Protein AF-0000000085179434 (afdb_homodimer)

Radius of gyration: 19.7 Å; Cα contacts (8 Å, |Δi|>4): 382; chains: 2; bounding box: 46×60×51 Å

Structure (mmCIF, N/CA/C/O backbone):
data_AF-0000000085179434-model_v1
#
loop_
_entity.id
_entity.type
_entity.pdbx_description
1 polymer 'Uncharacterized protein'
#
loop_
_atom_site.group_PDB
_atom_site.id
_atom_site.type_symbol
_atom_site.label_atom_id
_atom_site.label_alt_id
_atom_site.label_comp_id
_atom_site.label_asym_id
_atom_site.label_entity_id
_atom_site.label_seq_id
_atom_site.pdbx_PDB_ins_code
_atom_site.Cartn_x
_atom_site.Cartn_y
_atom_site.Cartn_z
_atom_site.occupancy
_atom_site.B_iso_or_equiv
_atom_site.auth_seq_id
_atom_site.auth_comp_id
_atom_site.auth_asym_id
_atom_site.auth_atom_id
_atom_site.pdbx_PDB_model_num
ATOM 1 N N . MET A 1 1 ? -10.672 17.234 -1.008 1 84.31 1 MET A N 1
ATOM 2 C CA . MET A 1 1 ? -9.281 17.391 -0.605 1 84.31 1 MET A CA 1
ATOM 3 C C . MET A 1 1 ? -8.547 18.328 -1.552 1 84.31 1 MET A C 1
ATOM 5 O O . MET A 1 1 ? -7.754 19.172 -1.111 1 84.31 1 MET A O 1
ATOM 9 N N . ILE A 1 2 ? -8.898 18.328 -2.828 1 87 2 ILE A N 1
ATOM 10 C CA . ILE A 1 2 ? -8.219 19.188 -3.791 1 87 2 ILE A CA 1
ATOM 11 C C . ILE A 1 2 ? -8.547 20.641 -3.5 1 87 2 ILE A C 1
ATOM 13 O O . ILE A 1 2 ? -7.648 21.484 -3.383 1 87 2 ILE A O 1
ATOM 17 N N . PRO A 1 3 ? -9.781 20.984 -3.186 1 87.88 3 PRO A N 1
ATOM 18 C CA . PRO A 1 3 ? -10.062 22.375 -2.791 1 87.88 3 PRO A CA 1
ATOM 19 C C . PRO A 1 3 ? -9.375 22.766 -1.487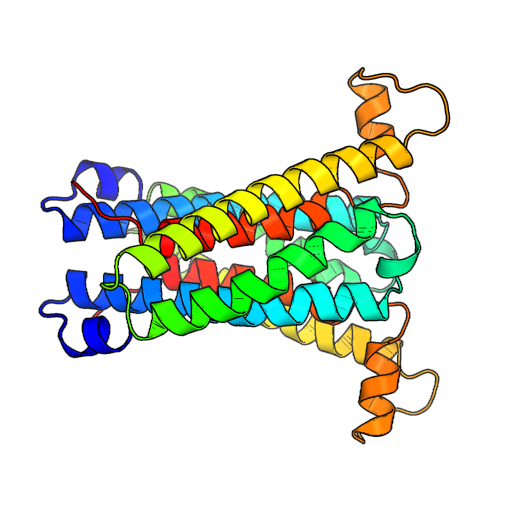 1 87.88 3 PRO A C 1
ATOM 21 O O . PRO A 1 3 ? -8.906 23.891 -1.352 1 87.88 3 PRO A O 1
ATOM 24 N N . ALA A 1 4 ? -9.289 21.812 -0.605 1 88.94 4 ALA A N 1
ATOM 25 C CA . ALA A 1 4 ? -8.641 22.078 0.675 1 88.94 4 ALA A CA 1
ATOM 26 C C . ALA A 1 4 ? -7.152 22.375 0.487 1 88.94 4 ALA A C 1
ATOM 28 O O . ALA A 1 4 ? -6.586 23.219 1.189 1 88.94 4 ALA A O 1
ATOM 29 N N . LEU A 1 5 ? -6.574 21.656 -0.414 1 89.75 5 LEU A N 1
ATOM 30 C CA . LEU A 1 5 ? -5.172 21.891 -0.747 1 89.75 5 LEU A CA 1
ATOM 31 C C . LEU A 1 5 ? -4.969 23.281 -1.324 1 89.75 5 LEU A C 1
ATOM 33 O O . LEU A 1 5 ? -4.012 23.969 -0.973 1 89.75 5 LEU A O 1
ATOM 37 N N . ARG A 1 6 ? -5.891 23.812 -2.064 1 91.38 6 ARG A N 1
ATOM 38 C CA . ARG A 1 6 ? -5.824 25.125 -2.691 1 91.38 6 ARG A CA 1
ATOM 39 C C . ARG A 1 6 ? -6.047 26.234 -1.668 1 91.38 6 ARG A C 1
ATOM 41 O O . ARG A 1 6 ? -5.461 27.312 -1.778 1 91.38 6 ARG A O 1
ATOM 48 N N . GLU A 1 7 ? -6.73 25.859 -0.656 1 91.25 7 GLU A N 1
ATOM 49 C CA . GLU A 1 7 ? -7.121 26.875 0.327 1 91.25 7 GLU A CA 1
ATOM 50 C C . GLU A 1 7 ? -6.203 26.844 1.545 1 91.25 7 GLU A C 1
ATOM 52 O O .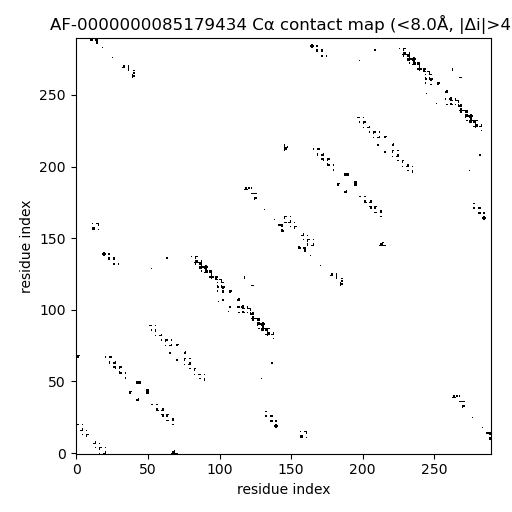 GLU A 1 7 ? -6.277 27.719 2.406 1 91.25 7 GLU A O 1
ATOM 57 N N . ALA A 1 8 ? -5.367 25.875 1.649 1 88.75 8 ALA A N 1
ATOM 58 C CA . ALA A 1 8 ? -4.555 25.672 2.848 1 88.75 8 ALA A CA 1
ATOM 59 C C . ALA A 1 8 ? -3.617 26.844 3.08 1 88.75 8 ALA A C 1
ATOM 61 O O . ALA A 1 8 ? -2.918 27.281 2.162 1 88.75 8 ALA A O 1
ATOM 62 N N . LYS A 1 9 ? -3.611 27.312 4.234 1 88.94 9 LYS A N 1
ATOM 63 C CA . LYS A 1 9 ? -2.727 28.406 4.648 1 88.94 9 LYS A CA 1
ATOM 64 C C . LYS A 1 9 ? -1.668 27.906 5.629 1 88.94 9 LYS A C 1
ATOM 66 O O . LYS A 1 9 ? -1.989 27.219 6.605 1 88.94 9 LYS A O 1
ATOM 71 N N . GLY A 1 10 ? -0.465 28.156 5.344 1 88.31 10 GLY A N 1
ATOM 72 C CA . GLY A 1 10 ? 0.626 27.719 6.199 1 88.31 10 GLY A CA 1
ATOM 73 C C . GLY A 1 10 ? 1.271 26.438 5.734 1 88.31 10 GLY A C 1
ATOM 74 O O . GLY A 1 10 ? 0.624 25.609 5.09 1 88.31 10 GLY A O 1
ATOM 75 N N . GLN A 1 11 ? 2.424 26.359 6.09 1 88.06 11 GLN A N 1
ATOM 76 C CA . GLN A 1 11 ? 3.238 25.25 5.59 1 88.06 11 GLN A CA 1
ATOM 77 C C . GLN A 1 11 ? 2.727 23.906 6.105 1 88.06 11 GLN A C 1
ATOM 79 O O . GLN A 1 11 ? 2.619 22.938 5.344 1 88.06 11 GLN A O 1
ATOM 84 N N . ALA A 1 12 ? 2.383 23.797 7.34 1 87.75 12 ALA A N 1
ATOM 85 C CA . ALA A 1 12 ? 1.942 22.547 7.941 1 87.75 12 ALA A CA 1
ATOM 86 C C . ALA A 1 12 ? 0.602 22.094 7.363 1 87.75 12 ALA A C 1
ATOM 88 O O . ALA A 1 12 ? 0.408 20.922 7.062 1 87.75 12 ALA A O 1
ATOM 89 N N . ARG A 1 13 ? -0.278 23.031 7.164 1 90.56 13 ARG A N 1
ATOM 90 C CA . ARG A 1 13 ? -1.59 22.703 6.613 1 90.56 13 ARG A CA 1
ATOM 91 C C . ARG A 1 13 ? -1.485 22.297 5.148 1 90.56 13 ARG A C 1
ATOM 93 O O . ARG A 1 13 ? -2.16 21.375 4.707 1 90.56 13 ARG A O 1
ATOM 100 N N . TRP A 1 14 ? -0.712 23.016 4.461 1 92.12 14 TRP A N 1
ATOM 101 C CA . TRP A 1 14 ? -0.515 22.641 3.064 1 92.12 14 TRP A CA 1
ATOM 102 C C . TRP A 1 14 ? 0.081 21.25 2.951 1 92.12 14 TRP A C 1
ATOM 104 O O . TRP A 1 14 ? -0.375 20.438 2.145 1 92.12 14 TRP A O 1
ATOM 114 N N . ALA A 1 15 ? 1.119 20.891 3.752 1 92.69 15 ALA A N 1
ATOM 115 C CA . ALA A 1 15 ? 1.737 19.562 3.742 1 92.69 15 ALA A CA 1
ATOM 116 C C . ALA A 1 15 ? 0.72 18.484 4.09 1 92.69 15 ALA A C 1
ATOM 118 O O . ALA A 1 15 ? 0.696 17.422 3.463 1 92.69 15 ALA A O 1
ATOM 119 N N . LEU A 1 16 ? -0.051 18.797 5 1 93.44 16 LEU A N 1
ATOM 120 C CA . LEU A 1 16 ? -1.073 17.844 5.43 1 93.44 16 LEU A CA 1
ATOM 121 C C . LEU A 1 16 ? -2.041 17.547 4.293 1 93.44 16 LEU A C 1
ATOM 123 O O . LEU A 1 16 ? -2.273 16.375 3.971 1 93.44 16 LEU A O 1
ATOM 127 N N . GLU A 1 17 ? -2.512 18.594 3.703 1 94.19 17 GLU A N 1
ATOM 128 C CA . GLU A 1 17 ? -3.49 18.391 2.641 1 94.19 17 GLU A CA 1
ATOM 129 C C . GLU A 1 17 ? -2.848 17.766 1.409 1 94.19 17 GLU A C 1
ATOM 131 O O . GLU A 1 17 ? -3.488 16.984 0.698 1 94.19 17 GLU A O 1
ATOM 136 N N . PHE A 1 18 ? -1.686 18.094 1.188 1 95.44 18 PHE A N 1
ATOM 137 C CA . PHE A 1 18 ? -0.956 17.469 0.086 1 95.44 18 PHE A CA 1
ATOM 138 C C . PHE A 1 18 ? -0.793 15.977 0.318 1 95.44 18 PHE A C 1
ATOM 140 O O . PHE A 1 18 ? -1.089 15.172 -0.566 1 95.44 18 PHE A O 1
ATOM 147 N N . ILE A 1 19 ? -0.356 15.57 1.481 1 95.44 19 ILE A N 1
ATOM 148 C CA . ILE A 1 19 ? -0.15 14.164 1.827 1 95.44 19 ILE A CA 1
ATOM 149 C C . ILE A 1 19 ? -1.478 13.414 1.753 1 95.44 19 ILE A C 1
ATOM 151 O O . ILE A 1 19 ? -1.555 12.336 1.166 1 95.44 19 ILE A O 1
ATOM 155 N N . ARG A 1 20 ? -2.502 14.031 2.248 1 95.94 20 ARG A N 1
ATOM 156 C CA . ARG A 1 20 ? -3.822 13.414 2.188 1 95.94 20 ARG A CA 1
ATOM 157 C C . ARG A 1 20 ? -4.266 13.211 0.743 1 95.94 20 ARG A C 1
ATOM 159 O O . ARG A 1 20 ? -4.836 12.172 0.404 1 95.94 20 ARG A O 1
ATOM 166 N N . THR A 1 21 ? -4.004 14.172 -0.097 1 96.69 21 THR A N 1
ATOM 167 C CA . THR A 1 21 ? -4.387 14.094 -1.502 1 96.69 21 THR A CA 1
ATOM 168 C C . THR A 1 21 ? -3.633 12.969 -2.205 1 96.69 21 THR A C 1
ATOM 170 O O . THR A 1 21 ? -4.234 12.164 -2.928 1 96.69 21 THR A O 1
ATOM 173 N N . VAL A 1 22 ? -2.363 12.859 -1.928 1 96.31 22 VAL A N 1
ATOM 174 C CA . VAL A 1 22 ? -1.566 11.82 -2.566 1 96.31 22 VAL A CA 1
ATOM 175 C C . VAL A 1 22 ? -1.989 10.445 -2.043 1 96.31 22 VAL A C 1
ATOM 177 O O . VAL A 1 22 ? -2.051 9.477 -2.803 1 96.31 22 VAL A O 1
ATOM 180 N N . MET A 1 23 ? -2.291 10.367 -0.801 1 96.44 23 MET A N 1
ATOM 181 C CA . MET A 1 23 ? -2.777 9.117 -0.234 1 96.44 23 MET A CA 1
ATOM 182 C C . MET A 1 23 ? -4.066 8.672 -0.917 1 96.44 23 MET A C 1
ATOM 184 O O . MET A 1 23 ? -4.23 7.496 -1.245 1 96.44 23 MET A O 1
ATOM 188 N N . LEU A 1 24 ? -4.938 9.617 -1.169 1 97.81 24 LEU A N 1
ATOM 189 C CA . LEU A 1 24 ? -6.191 9.289 -1.835 1 97.81 24 LEU A CA 1
ATOM 190 C C . LEU A 1 24 ? -5.945 8.883 -3.285 1 97.81 24 LEU A C 1
ATOM 192 O O . LEU A 1 24 ? -6.605 7.973 -3.799 1 97.81 24 LEU A O 1
ATOM 196 N N . LEU A 1 25 ? -5.066 9.508 -3.904 1 97.5 25 LEU A N 1
ATOM 197 C C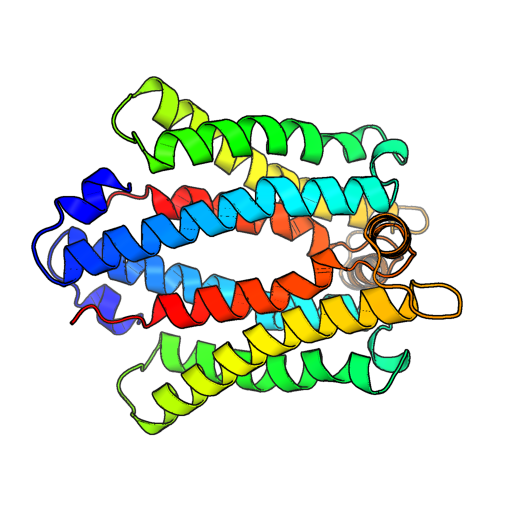A . LEU A 1 25 ? -4.719 9.125 -5.27 1 97.5 25 LEU A CA 1
ATOM 198 C C . LEU A 1 25 ? -4.137 7.723 -5.316 1 97.5 25 LEU A C 1
ATOM 200 O O . LEU A 1 25 ? -4.453 6.941 -6.215 1 97.5 25 LEU A O 1
ATOM 204 N N . LEU A 1 26 ? -3.297 7.426 -4.352 1 95.56 26 LEU A N 1
ATOM 205 C CA . LEU A 1 26 ? -2.744 6.078 -4.262 1 95.56 26 LEU A CA 1
ATOM 206 C C . LEU A 1 26 ? -3.85 5.051 -4.031 1 95.56 26 LEU A C 1
ATOM 208 O O . LEU A 1 26 ? -3.822 3.963 -4.609 1 95.56 26 LEU A O 1
ATOM 212 N N . CYS A 1 27 ? -4.781 5.438 -3.211 1 97.19 27 CYS A N 1
ATOM 213 C CA . CYS A 1 27 ? -5.926 4.555 -3.012 1 97.19 27 CYS A CA 1
ATOM 214 C C . CYS A 1 27 ? -6.684 4.34 -4.316 1 97.19 27 CYS A C 1
ATOM 216 O O . CYS A 1 27 ? -7.07 3.213 -4.637 1 97.19 27 CYS A O 1
ATOM 218 N N . LEU A 1 28 ? -6.918 5.355 -5.066 1 97.88 28 LEU A N 1
ATOM 219 C CA . LEU A 1 28 ? -7.625 5.25 -6.336 1 97.88 28 LEU A CA 1
ATOM 220 C C . LEU A 1 28 ? -6.914 4.285 -7.277 1 97.88 28 LEU A C 1
ATOM 222 O O . LEU A 1 28 ? -7.551 3.43 -7.895 1 97.88 28 LEU A O 1
ATOM 226 N N . VAL A 1 29 ? -5.66 4.438 -7.336 1 96.12 29 VAL A N 1
ATOM 227 C CA . VAL A 1 29 ? -4.871 3.527 -8.164 1 96.12 29 VAL A CA 1
ATOM 228 C C . VAL A 1 29 ? -5.039 2.096 -7.656 1 96.12 29 VAL A C 1
ATOM 230 O O . VAL A 1 29 ? -5.258 1.175 -8.445 1 96.12 29 VAL A O 1
ATOM 233 N N . GLY A 1 30 ? -4.98 1.915 -6.355 1 96.44 30 GLY A N 1
ATOM 234 C CA . GLY A 1 30 ? -5.137 0.594 -5.77 1 96.44 30 GLY A CA 1
ATOM 235 C C . GLY A 1 30 ? -6.492 -0.027 -6.047 1 96.44 30 GLY A C 1
ATOM 236 O O . GLY A 1 30 ? -6.59 -1.228 -6.309 1 96.44 30 GLY A O 1
ATOM 237 N N . TRP A 1 31 ? -7.547 0.792 -6.023 1 98 31 TRP A N 1
ATOM 238 C CA . TRP A 1 31 ? -8.906 0.311 -6.258 1 98 31 TRP A CA 1
ATOM 239 C C . TRP A 1 31 ? -9.062 -0.204 -7.684 1 98 31 TRP A C 1
ATOM 241 O O . TRP A 1 31 ? -10 -0.944 -7.984 1 98 31 TRP A O 1
ATOM 251 N N . VAL A 1 32 ? -8.195 0.146 -8.539 1 96.44 32 VAL A N 1
ATOM 252 C CA . VAL A 1 32 ? -8.25 -0.313 -9.922 1 96.44 32 VAL A CA 1
ATOM 253 C C . VAL A 1 32 ? -7.242 -1.441 -10.133 1 96.44 32 VAL A C 1
ATOM 255 O O . VAL A 1 32 ? -7.586 -2.5 -10.664 1 96.44 32 VAL A O 1
ATOM 258 N N . MET A 1 33 ? -6.031 -1.304 -9.641 1 93.44 33 MET A N 1
ATOM 259 C CA . MET A 1 33 ? -4.93 -2.215 -9.945 1 93.44 33 MET A CA 1
ATOM 260 C C . MET A 1 33 ? -5.125 -3.557 -9.25 1 93.44 33 MET A C 1
ATOM 262 O O . MET A 1 33 ? -4.828 -4.605 -9.82 1 93.44 33 MET A O 1
ATOM 266 N N . TYR A 1 34 ? -5.629 -3.541 -8.016 1 94.44 34 TYR A N 1
ATOM 267 C CA . TYR A 1 34 ? -5.75 -4.789 -7.273 1 94.44 34 TYR A CA 1
ATOM 268 C C . TYR A 1 34 ? -6.805 -5.695 -7.898 1 94.44 34 TYR A C 1
ATOM 270 O O . TYR A 1 34 ? -6.516 -6.84 -8.258 1 94.44 34 TYR A O 1
ATOM 278 N N . PRO A 1 35 ? -8.016 -5.184 -8.109 1 95.44 35 PRO A N 1
ATOM 279 C CA . PRO A 1 35 ? -8.992 -6.074 -8.742 1 95.44 35 PRO A CA 1
ATOM 280 C C . PRO A 1 35 ? -8.594 -6.469 -10.164 1 95.44 35 PRO A C 1
ATOM 282 O O . PRO A 1 35 ? -8.906 -7.574 -10.609 1 95.44 35 PRO A O 1
ATOM 285 N N . LEU A 1 36 ? -7.969 -5.602 -10.867 1 93.06 36 LEU A N 1
ATOM 286 C CA . LEU A 1 36 ? -7.512 -5.938 -12.211 1 93.06 36 LEU A CA 1
ATOM 287 C C . LEU A 1 36 ? -6.527 -7.102 -12.18 1 93.06 36 LEU A C 1
ATOM 289 O O . LEU A 1 36 ? -6.645 -8.047 -12.961 1 93.06 36 LEU A O 1
ATOM 293 N N . GLU A 1 37 ? -5.562 -7.07 -11.312 1 91 37 GLU A N 1
ATOM 294 C CA . GLU A 1 37 ? -4.605 -8.164 -11.164 1 91 37 GLU A CA 1
ATOM 295 C C . GLU A 1 37 ? -5.309 -9.461 -10.781 1 91 37 GLU A C 1
ATOM 297 O O . GLU A 1 37 ? -5 -10.523 -11.32 1 91 37 GLU A O 1
ATOM 302 N N . LEU A 1 38 ? -6.219 -9.336 -9.914 1 93.56 38 LEU A N 1
ATOM 303 C CA . LEU A 1 38 ? -6.949 -10.516 -9.461 1 93.56 38 LEU A CA 1
ATOM 304 C C . LEU A 1 38 ? -7.762 -11.117 -10.602 1 93.56 38 LEU A C 1
ATOM 306 O O . LEU A 1 38 ? -7.867 -12.344 -10.711 1 93.56 38 LEU A O 1
ATOM 310 N N . LEU A 1 39 ? -8.305 -10.297 -11.43 1 92.19 39 LEU A N 1
ATOM 311 C CA . LEU A 1 39 ? -9.047 -10.781 -12.586 1 92.19 39 LEU A CA 1
ATOM 312 C C . LEU A 1 39 ? -8.117 -11.492 -13.562 1 92.19 39 LEU A C 1
ATOM 314 O O . LEU A 1 39 ? -8.438 -12.578 -14.047 1 92.19 39 LEU A O 1
ATOM 318 N N . LEU A 1 40 ? -7.035 -10.93 -13.758 1 86.81 40 LEU A N 1
ATOM 319 C CA . LEU A 1 40 ? -6.07 -11.492 -14.695 1 86.81 40 LEU A CA 1
ATOM 320 C C . LEU A 1 40 ? -5.539 -12.828 -14.195 1 86.81 40 LEU A C 1
ATOM 322 O O . LEU A 1 40 ? -5.227 -13.719 -14.992 1 86.81 40 LEU A O 1
ATOM 326 N N . LEU A 1 41 ? -5.516 -13.008 -12.898 1 85.88 41 LEU A N 1
ATOM 327 C CA . LEU A 1 41 ? -5.035 -14.242 -12.297 1 85.88 41 LEU A CA 1
ATOM 328 C C . LEU A 1 41 ? -6.18 -15.227 -12.102 1 85.88 41 LEU A C 1
ATOM 330 O O . LEU A 1 41 ? -6 -16.281 -11.484 1 85.88 41 LEU A O 1
ATOM 334 N N . GLU A 1 42 ? -7.43 -14.836 -12.523 1 90.69 42 GLU A N 1
ATOM 335 C CA . GLU A 1 42 ? -8.633 -15.672 -12.477 1 90.69 42 GLU A CA 1
ATOM 336 C C . GLU A 1 42 ? -9.023 -15.984 -11.031 1 90.69 42 GLU A C 1
ATOM 338 O O . GLU A 1 42 ? -9.586 -17.047 -10.758 1 90.69 42 GLU A O 1
ATOM 343 N N . HIS A 1 43 ? -8.695 -15.148 -10.141 1 90.31 43 HIS A N 1
ATOM 344 C CA . HIS A 1 43 ? -9 -15.297 -8.719 1 90.31 43 HIS A CA 1
ATOM 345 C C . HIS A 1 43 ? -10.5 -15.234 -8.469 1 90.31 43 HIS A C 1
ATOM 347 O O . HIS A 1 43 ? -11 -15.852 -7.523 1 90.31 43 HIS A O 1
ATOM 353 N N . TRP A 1 44 ? -11.18 -14.711 -9.312 1 92.56 44 TRP A N 1
ATOM 354 C CA . TRP A 1 44 ? -12.625 -14.508 -9.219 1 92.56 44 TRP A CA 1
ATOM 355 C C . TRP A 1 44 ? -13.359 -15.844 -9.188 1 92.56 44 TRP A C 1
ATOM 357 O O . TRP A 1 44 ? -14.406 -15.969 -8.555 1 92.56 44 TRP A O 1
ATOM 367 N N . THR A 1 45 ? -12.773 -16.859 -9.75 1 94 45 THR A N 1
ATOM 368 C CA . THR A 1 45 ? -13.5 -18.109 -9.992 1 94 45 THR A CA 1
ATOM 369 C C . THR A 1 45 ? -13.102 -19.172 -8.969 1 94 45 THR A C 1
ATOM 371 O O . THR A 1 45 ? -13.648 -20.266 -8.969 1 94 45 THR A O 1
ATOM 374 N N . GLU A 1 46 ? -12.266 -18.906 -8.109 1 93 46 GLU A N 1
ATOM 375 C CA . GLU A 1 46 ? -11.727 -19.922 -7.203 1 93 46 GLU A CA 1
ATOM 376 C C . GLU A 1 46 ? -12.773 -20.359 -6.18 1 93 46 GLU A C 1
ATOM 378 O O . GLU A 1 46 ? -12.969 -21.547 -5.953 1 93 46 GLU A O 1
ATOM 383 N N . ALA A 1 47 ? -13.328 -19.406 -5.508 1 94.75 47 ALA A N 1
ATOM 384 C CA . ALA A 1 47 ? -14.367 -19.609 -4.5 1 94.75 47 ALA A CA 1
ATOM 385 C C . ALA A 1 47 ? -15.266 -18.391 -4.387 1 94.75 47 ALA A C 1
ATOM 387 O O . ALA A 1 47 ? -14.953 -17.328 -4.934 1 94.75 47 ALA A O 1
ATOM 388 N N . TRP A 1 48 ? -16.359 -18.594 -3.723 1 96.06 48 TRP A N 1
ATOM 389 C CA . TRP A 1 48 ? -17.25 -17.453 -3.592 1 96.06 48 TRP A CA 1
ATOM 390 C C . TRP A 1 48 ? -16.594 -16.328 -2.783 1 96.06 48 TRP A C 1
ATOM 392 O O . TRP A 1 48 ? -16.797 -15.148 -3.066 1 96.06 48 TRP A O 1
ATOM 402 N N . GLN A 1 49 ? -15.75 -16.672 -1.833 1 96.81 49 GLN A N 1
ATOM 403 C CA . GLN A 1 49 ? -15.047 -15.695 -1.007 1 96.81 49 GLN A CA 1
ATOM 404 C C . GLN A 1 49 ? -14.086 -14.852 -1.845 1 96.81 49 GLN A C 1
ATOM 406 O O . GLN A 1 49 ? -13.812 -13.703 -1.509 1 96.81 49 GLN A O 1
ATOM 411 N N . SER A 1 50 ? -13.625 -15.438 -2.936 1 96.69 50 SER A N 1
ATOM 412 C CA . SER A 1 50 ? -12.656 -14.75 -3.785 1 96.69 50 SER A CA 1
ATOM 413 C C . SER A 1 50 ? -13.289 -13.562 -4.5 1 96.69 50 SER A C 1
ATOM 415 O O . SER A 1 50 ? -12.578 -12.727 -5.074 1 96.69 50 SER A O 1
ATOM 417 N N . ARG A 1 51 ? -14.57 -13.398 -4.387 1 97.62 51 ARG A N 1
ATOM 418 C CA . ARG A 1 51 ? -15.281 -12.32 -5.066 1 97.62 51 ARG A CA 1
ATOM 419 C C . ARG A 1 51 ? -15.398 -11.094 -4.168 1 97.62 51 ARG A C 1
ATOM 421 O O . ARG A 1 51 ? -15.672 -9.992 -4.645 1 97.62 51 ARG A O 1
ATOM 428 N N . ILE A 1 52 ? -15.164 -11.172 -2.936 1 97.88 52 ILE A N 1
ATOM 429 C CA . ILE A 1 52 ? -15.359 -10.125 -1.94 1 97.88 52 ILE A CA 1
ATOM 430 C C . ILE A 1 52 ? -14.516 -8.898 -2.311 1 97.88 52 ILE A C 1
ATOM 432 O O . ILE A 1 52 ? -15.016 -7.773 -2.314 1 97.88 52 ILE A O 1
ATOM 436 N N . PRO A 1 53 ? -13.25 -9.047 -2.674 1 97.94 53 PRO A N 1
ATOM 437 C CA . PRO A 1 53 ? -12.438 -7.871 -2.986 1 97.94 53 PRO A CA 1
ATOM 438 C C . PRO A 1 53 ? -13.031 -7.023 -4.105 1 97.94 53 PRO A C 1
ATOM 440 O O . PRO A 1 53 ? -12.922 -5.793 -4.078 1 97.94 53 PRO A O 1
ATOM 443 N N . PHE A 1 54 ? -13.68 -7.609 -4.984 1 98 54 PHE A N 1
ATOM 444 C CA . PHE A 1 54 ? -14.25 -6.891 -6.121 1 98 54 PHE A CA 1
ATOM 445 C C . PHE A 1 54 ? -15.43 -6.035 -5.684 1 98 54 PHE A C 1
ATOM 447 O O . PHE A 1 54 ? -15.578 -4.898 -6.141 1 98 54 PHE A O 1
ATOM 454 N N . PHE A 1 55 ? -16.188 -6.539 -4.801 1 98.19 55 PHE A N 1
ATOM 455 C CA . PHE A 1 55 ? -17.359 -5.82 -4.332 1 98.19 55 PHE A CA 1
ATOM 456 C C . PHE A 1 55 ? -16.969 -4.676 -3.406 1 98.19 55 PHE A C 1
ATOM 458 O O . PHE A 1 55 ? -17.719 -3.711 -3.25 1 98.19 55 PHE A O 1
ATOM 465 N N . VAL A 1 56 ? -15.836 -4.738 -2.854 1 98.56 56 VAL A N 1
ATOM 466 C CA . VAL A 1 56 ? -15.344 -3.666 -1.997 1 98.56 56 VAL A CA 1
ATOM 467 C C . VAL A 1 56 ? -14.648 -2.605 -2.848 1 98.56 56 VAL A C 1
ATOM 469 O O . VAL A 1 56 ? -14.766 -1.408 -2.572 1 98.56 56 VAL A O 1
ATOM 472 N N . ALA A 1 57 ? -14.031 -3.027 -3.898 1 98.5 57 ALA A N 1
ATOM 473 C CA . ALA A 1 57 ? -13.227 -2.121 -4.715 1 98.5 57 ALA A CA 1
ATOM 474 C C . ALA A 1 57 ? -14.109 -1.117 -5.453 1 98.5 57 ALA A C 1
ATOM 476 O O . ALA A 1 57 ? -13.719 0.04 -5.637 1 98.5 57 ALA A O 1
ATOM 477 N N . VAL A 1 58 ? -15.273 -1.503 -5.844 1 98.12 58 VAL A N 1
ATOM 478 C CA . VAL A 1 58 ? -16.141 -0.636 -6.637 1 98.12 58 VAL A CA 1
ATOM 479 C C . VAL A 1 58 ? -16.594 0.553 -5.793 1 98.12 58 VAL A C 1
ATOM 481 O O . VAL A 1 58 ? -16.312 1.705 -6.133 1 98.12 58 VAL A O 1
ATOM 484 N N . PRO A 1 59 ? -17.203 0.324 -4.703 1 98.56 59 PRO A N 1
ATOM 485 C CA . PRO A 1 59 ? -17.547 1.496 -3.889 1 98.56 59 PRO A CA 1
ATOM 486 C C . PRO A 1 59 ? -16.297 2.227 -3.379 1 98.56 59 PRO A C 1
ATOM 488 O O . PRO A 1 59 ? -16.328 3.449 -3.205 1 98.56 59 PRO A O 1
ATOM 491 N N . GLY A 1 60 ? -15.219 1.487 -3.117 1 98.62 60 GLY A N 1
ATOM 492 C CA . GLY A 1 60 ? -13.969 2.135 -2.744 1 98.62 60 GLY A CA 1
ATOM 493 C C . GLY A 1 60 ? -13.508 3.176 -3.748 1 98.62 60 GLY A C 1
ATOM 494 O O . GLY A 1 60 ? -13.156 4.293 -3.373 1 98.62 60 GLY A O 1
ATOM 495 N N . PHE A 1 61 ? -13.586 2.812 -4.98 1 98.75 61 PHE A N 1
ATOM 496 C CA . PHE A 1 61 ? -13.188 3.738 -6.031 1 98.75 61 PHE A CA 1
ATOM 497 C C . PHE A 1 61 ? -14.109 4.949 -6.066 1 98.75 61 PHE A C 1
ATOM 499 O O . PHE A 1 61 ? -13.641 6.09 -6.062 1 98.75 61 PHE A O 1
ATOM 506 N N . ILE A 1 62 ? -15.344 4.754 -6.039 1 98.62 62 ILE A N 1
ATOM 507 C CA . ILE A 1 62 ? -16.344 5.805 -6.18 1 98.62 62 ILE A CA 1
ATOM 508 C C . ILE A 1 62 ? -16.219 6.793 -5.023 1 98.62 62 ILE A C 1
ATOM 510 O O . ILE A 1 62 ? -16.125 8 -5.238 1 98.62 62 ILE A O 1
ATOM 514 N N . PHE A 1 63 ? -16.156 6.305 -3.854 1 98.69 63 PHE A N 1
ATOM 515 C CA . PHE A 1 63 ? -16.188 7.195 -2.699 1 98.69 63 PHE A CA 1
ATOM 516 C C . PHE A 1 63 ? -14.828 7.852 -2.479 1 98.69 63 PHE A C 1
ATOM 518 O O . PHE A 1 63 ? -14.742 8.984 -1.999 1 98.69 63 PHE A O 1
ATOM 525 N N . THR 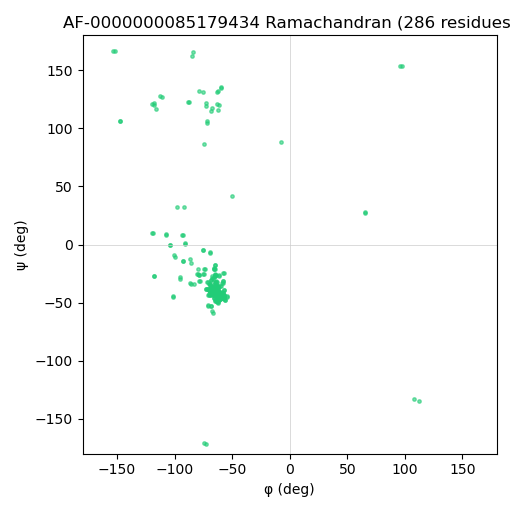A 1 64 ? -13.727 7.145 -2.822 1 98.5 64 THR A N 1
ATOM 526 C CA . THR A 1 64 ? -12.422 7.797 -2.773 1 98.5 64 THR A CA 1
ATOM 527 C C . THR A 1 64 ? -12.359 8.953 -3.766 1 98.5 64 THR A C 1
ATOM 529 O O . THR A 1 64 ? -11.891 10.039 -3.43 1 98.5 64 THR A O 1
ATOM 532 N N . LEU A 1 65 ? -12.891 8.703 -4.918 1 98.38 65 LEU A N 1
ATOM 533 C CA . LEU A 1 65 ? -12.922 9.75 -5.934 1 98.38 65 LEU A CA 1
ATOM 534 C C . LEU A 1 65 ? -13.773 10.93 -5.465 1 98.38 65 LEU A C 1
ATOM 536 O O . LEU A 1 65 ? -13.375 12.086 -5.625 1 98.38 65 LEU A O 1
ATOM 540 N N . TRP A 1 66 ? -14.867 10.695 -4.902 1 98.31 66 TRP A N 1
ATOM 541 C CA . TRP A 1 66 ? -15.75 11.75 -4.406 1 98.31 66 TRP A CA 1
ATOM 542 C C . TRP A 1 66 ? -15.07 12.555 -3.311 1 98.31 66 TRP A C 1
ATOM 544 O O . TRP A 1 66 ? -15.07 13.789 -3.35 1 98.31 66 TRP A O 1
ATOM 554 N N . VAL A 1 67 ? -14.438 11.891 -2.408 1 97.69 67 VAL A N 1
ATOM 555 C CA . VAL A 1 67 ? -13.797 12.531 -1.266 1 97.69 67 VAL A CA 1
ATOM 556 C C . VAL A 1 67 ? -12.617 13.383 -1.741 1 97.69 67 VAL A C 1
ATOM 558 O O . VAL A 1 67 ? -12.32 14.422 -1.154 1 97.69 67 VAL A O 1
ATOM 561 N N . LEU A 1 68 ? -12.016 12.969 -2.816 1 97 68 LEU A N 1
ATOM 562 C CA . LEU A 1 68 ? -10.93 13.742 -3.4 1 97 68 LEU A CA 1
ATOM 563 C C . LEU A 1 68 ? -11.383 15.164 -3.727 1 97 68 LEU A C 1
ATOM 565 O O . LEU A 1 68 ? -10.602 16.109 -3.629 1 97 68 LEU A O 1
ATOM 569 N N . PHE A 1 69 ? -12.68 15.336 -3.922 1 95.94 69 PHE A N 1
ATOM 570 C CA . PHE A 1 69 ? -13.164 16.641 -4.352 1 95.94 69 PHE A CA 1
ATOM 571 C C . PHE A 1 69 ? -14.102 17.25 -3.311 1 95.94 69 PHE A C 1
ATOM 573 O O . PHE A 1 69 ? -14.273 18.469 -3.254 1 95.94 69 PHE A O 1
ATOM 580 N N . ASP A 1 70 ? -14.781 16.406 -2.512 1 93.56 70 ASP A N 1
ATOM 581 C CA . ASP A 1 70 ? -15.734 16.859 -1.507 1 93.56 70 ASP A CA 1
ATOM 582 C C . ASP A 1 70 ? -15.742 15.938 -0.292 1 93.56 70 ASP A C 1
ATOM 584 O O . ASP A 1 70 ? -16.391 14.891 -0.306 1 93.56 70 ASP A O 1
ATOM 588 N N . ARG A 1 71 ? -15.203 16.391 0.734 1 89.25 71 ARG A N 1
ATOM 589 C CA . ARG A 1 71 ? -15.164 15.594 1.95 1 89.25 71 ARG A CA 1
ATOM 590 C C . ARG A 1 71 ? -16.125 16.141 2.998 1 89.25 71 ARG A C 1
ATOM 592 O O . ARG A 1 71 ? -16.109 15.711 4.152 1 89.25 71 ARG A O 1
ATOM 599 N N . LYS A 1 72 ? -16.938 17.094 2.625 1 91.06 72 LYS A N 1
ATOM 600 C CA . LYS A 1 72 ? -17.797 17.781 3.588 1 91.06 72 LYS A CA 1
ATOM 601 C C . LYS A 1 72 ? -19.188 17.141 3.621 1 91.06 72 LYS A C 1
ATOM 603 O O . LYS A 1 72 ? -19.906 17.266 4.613 1 91.06 72 LYS A O 1
ATOM 608 N N . THR A 1 73 ? -19.594 16.594 2.539 1 94.75 73 THR A N 1
ATOM 609 C CA . THR A 1 73 ? -20.906 15.945 2.494 1 94.75 73 THR A CA 1
ATOM 610 C C . THR A 1 73 ? -20.969 14.781 3.477 1 94.75 73 THR A C 1
ATOM 612 O O . THR A 1 73 ? -20.234 13.797 3.334 1 94.75 73 THR A O 1
ATOM 615 N N . SER A 1 74 ? -21.844 14.797 4.41 1 95.62 74 SER A N 1
ATOM 616 C CA . SER A 1 74 ? -21.859 13.906 5.57 1 95.62 74 SER A CA 1
ATOM 617 C C . SER A 1 74 ? -22.047 12.453 5.152 1 95.62 74 SER A C 1
ATOM 619 O O . SER A 1 74 ? -21.297 11.57 5.59 1 95.62 74 SER A O 1
ATOM 621 N N . TRP A 1 75 ? -23.031 12.227 4.328 1 97.19 75 TRP A N 1
ATOM 622 C CA . TRP A 1 75 ? -23.312 10.828 4.012 1 97.19 75 TRP A CA 1
ATOM 623 C C . TRP A 1 75 ? -22.188 10.227 3.182 1 97.19 75 TRP A C 1
ATOM 625 O O . TRP A 1 75 ? -21.922 9.023 3.252 1 97.19 75 TRP A O 1
ATOM 635 N N . VAL A 1 76 ? -21.484 10.945 2.373 1 97.25 76 VAL A N 1
ATOM 636 C CA . VAL A 1 76 ? -20.344 10.469 1.602 1 97.25 76 VAL A CA 1
ATOM 637 C C . VAL A 1 76 ? -19.203 10.102 2.545 1 97.25 76 VAL A C 1
ATOM 639 O O . VAL A 1 76 ? -18.531 9.07 2.359 1 97.25 76 VAL A O 1
ATOM 642 N N . ARG A 1 77 ? -19.016 10.945 3.529 1 96.25 77 ARG A N 1
ATOM 643 C CA . ARG A 1 77 ? -17.984 10.656 4.512 1 96.25 77 ARG A CA 1
ATOM 644 C C . ARG A 1 77 ? -18.234 9.328 5.211 1 96.25 77 ARG A C 1
ATOM 646 O O . ARG A 1 77 ? -17.328 8.508 5.363 1 96.25 77 ARG A O 1
ATOM 653 N N . TRP A 1 78 ? -19.453 9.078 5.582 1 97.5 78 TRP A N 1
ATOM 654 C CA . TRP A 1 78 ? -19.812 7.84 6.266 1 97.5 78 TRP A CA 1
ATOM 655 C C . TRP A 1 78 ? -19.672 6.641 5.332 1 97.5 78 TRP A C 1
ATOM 657 O O . TRP A 1 78 ? -19.203 5.578 5.742 1 97.5 78 TRP A O 1
ATOM 667 N N . ALA A 1 79 ? -20.109 6.812 4.141 1 98.25 79 ALA A N 1
ATOM 668 C CA . ALA A 1 79 ? -19.953 5.746 3.156 1 98.25 79 ALA A CA 1
ATOM 669 C C . ALA A 1 79 ? -18.484 5.422 2.922 1 98.25 79 ALA A C 1
ATOM 671 O O . ALA A 1 79 ? -18.109 4.254 2.812 1 98.25 79 ALA A O 1
ATOM 672 N N . PHE A 1 80 ? -17.688 6.477 2.824 1 98.5 80 PHE A N 1
ATOM 673 C CA . PHE A 1 80 ? -16.25 6.316 2.66 1 98.5 80 PHE A CA 1
ATOM 674 C C . PHE A 1 80 ? -15.648 5.562 3.844 1 98.5 80 PHE A C 1
ATOM 676 O O . PHE A 1 80 ? -14.922 4.59 3.66 1 98.5 80 PHE A O 1
ATOM 683 N N . LEU A 1 81 ? -16.016 5.898 5.066 1 98.25 81 LEU A N 1
ATOM 684 C CA . LEU A 1 81 ? -15.523 5.238 6.27 1 98.25 81 LEU A CA 1
ATOM 685 C C . LEU A 1 81 ? -15.906 3.764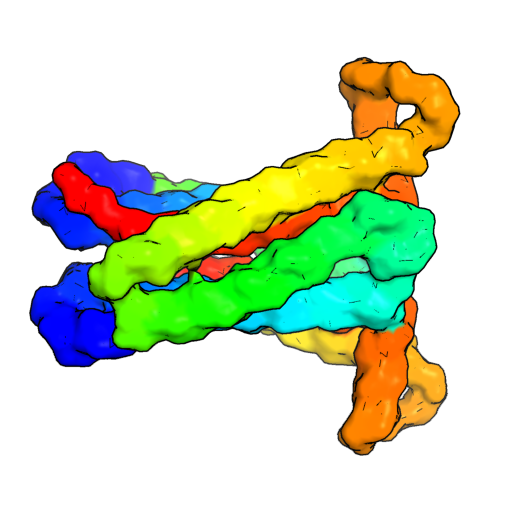 6.277 1 98.25 81 LEU A C 1
ATOM 687 O O . LEU A 1 81 ? -15.078 2.902 6.578 1 98.25 81 LEU A O 1
ATOM 691 N N . LEU A 1 82 ? -17.094 3.52 5.938 1 98.56 82 LEU A N 1
ATOM 692 C CA . LEU A 1 82 ? -17.578 2.143 5.898 1 98.56 82 LEU A CA 1
ATOM 693 C C . LEU A 1 82 ? -16.797 1.325 4.879 1 98.56 82 LEU A C 1
ATOM 695 O O . LEU A 1 82 ? -16.406 0.187 5.152 1 98.56 82 LEU A O 1
ATOM 699 N N . THR A 1 83 ? -16.578 1.921 3.758 1 98.69 83 THR A N 1
ATOM 700 C CA . THR A 1 83 ? -15.852 1.222 2.703 1 98.69 83 THR A CA 1
ATOM 701 C C . THR A 1 83 ? -14.414 0.956 3.129 1 98.69 83 THR A C 1
ATOM 703 O O . THR A 1 83 ? -13.867 -0.117 2.857 1 98.69 83 THR A O 1
ATOM 706 N N . MET A 1 84 ? -13.805 1.912 3.773 1 98.69 84 MET A N 1
ATOM 707 C CA . MET A 1 84 ? -12.43 1.726 4.219 1 98.69 84 MET A CA 1
ATOM 708 C C . MET A 1 84 ? -12.344 0.647 5.297 1 98.69 84 MET A C 1
ATOM 710 O O . MET A 1 84 ? -11.422 -0.166 5.297 1 98.69 84 MET A O 1
ATOM 714 N N . TRP A 1 85 ? -13.289 0.566 6.152 1 98.75 85 TRP A N 1
ATOM 715 C CA . TRP A 1 85 ? -13.312 -0.501 7.148 1 98.75 85 TRP A CA 1
ATOM 716 C C . TRP A 1 85 ? -13.594 -1.85 6.496 1 98.75 85 TRP A C 1
ATOM 718 O O . TRP A 1 85 ? -13.031 -2.871 6.898 1 98.75 85 TRP A O 1
ATOM 728 N N . ALA A 1 86 ? -14.477 -1.867 5.559 1 98.81 86 ALA A N 1
ATOM 729 C CA . ALA A 1 86 ? -14.703 -3.088 4.793 1 98.81 86 ALA A CA 1
ATOM 730 C C . ALA A 1 86 ? -13.414 -3.57 4.133 1 98.81 86 ALA A C 1
ATOM 732 O O . ALA A 1 86 ? -13.156 -4.773 4.07 1 98.81 86 ALA A O 1
ATOM 733 N N . SER A 1 87 ? -12.656 -2.59 3.652 1 98.75 87 SER A N 1
ATOM 734 C CA . SER A 1 87 ? -11.383 -2.93 3.033 1 98.75 87 SER A CA 1
ATOM 735 C C . SER A 1 87 ? -10.422 -3.543 4.047 1 98.75 87 SER A C 1
ATOM 737 O O . SER A 1 87 ? -9.766 -4.547 3.762 1 98.75 87 SER A O 1
ATOM 739 N N . VAL A 1 88 ? -10.328 -2.988 5.211 1 98.5 88 VAL A N 1
ATOM 740 C CA . VAL A 1 88 ? -9.484 -3.533 6.27 1 98.5 88 VAL A CA 1
ATOM 741 C C . VAL A 1 88 ? -9.898 -4.973 6.57 1 98.5 88 VAL A C 1
ATOM 743 O O . VAL A 1 88 ? -9.055 -5.867 6.641 1 98.5 88 VAL A O 1
ATOM 746 N N . LEU A 1 89 ? -11.141 -5.223 6.656 1 98.69 89 LEU A N 1
ATOM 747 C CA . LEU A 1 89 ? -11.664 -6.551 6.965 1 98.69 89 LEU A CA 1
ATOM 748 C C . LEU A 1 89 ? -11.438 -7.508 5.801 1 98.69 89 LEU A C 1
ATOM 750 O O . LEU A 1 89 ? -11.148 -8.688 6.008 1 98.69 89 LEU A O 1
ATOM 754 N N . THR A 1 90 ? -11.617 -6.996 4.605 1 98.56 90 THR A N 1
ATOM 755 C CA . THR A 1 90 ? -11.383 -7.809 3.42 1 98.56 90 THR A CA 1
ATOM 756 C C . THR A 1 90 ? -9.961 -8.352 3.402 1 98.56 90 THR A C 1
ATOM 758 O O . THR A 1 90 ? -9.734 -9.531 3.123 1 98.56 90 THR A O 1
ATOM 761 N N . GLY A 1 91 ? -9 -7.473 3.674 1 98 91 GLY A N 1
ATOM 762 C CA . GLY A 1 91 ? -7.625 -7.934 3.742 1 98 91 GLY A CA 1
ATOM 763 C C . GLY A 1 91 ? -7.395 -8.977 4.82 1 98 91 GLY A C 1
ATOM 764 O O . GLY A 1 91 ? -6.77 -10.008 4.574 1 98 91 GLY A O 1
ATOM 765 N N . ALA A 1 92 ? -7.898 -8.812 5.996 1 97.81 92 ALA A N 1
ATOM 766 C CA . ALA A 1 92 ? -7.746 -9.734 7.117 1 97.81 92 ALA A CA 1
ATOM 767 C C . ALA A 1 92 ? -8.438 -11.07 6.828 1 97.81 92 ALA A C 1
ATOM 769 O O . ALA A 1 92 ? -7.859 -12.133 7.043 1 97.81 92 ALA A O 1
ATOM 770 N N . LEU A 1 93 ? -9.625 -11.023 6.332 1 97.56 93 LEU A N 1
ATOM 771 C CA . LEU A 1 93 ? -10.359 -12.227 5.961 1 97.56 93 LEU A CA 1
ATOM 772 C C . LEU A 1 93 ? -9.648 -12.977 4.84 1 97.56 93 LEU A C 1
ATOM 774 O O . LEU A 1 93 ? -9.586 -14.211 4.852 1 97.56 93 LEU A O 1
ATOM 778 N N . GLY A 1 94 ? -9.195 -12.195 3.885 1 97 94 GLY A N 1
ATOM 779 C CA . GLY A 1 94 ? -8.43 -12.812 2.818 1 97 94 GLY A CA 1
ATOM 780 C C . GLY A 1 94 ? -7.227 -13.594 3.32 1 97 94 GLY A C 1
ATOM 781 O O . GLY A 1 94 ? -6.992 -14.727 2.898 1 97 94 GLY A O 1
ATOM 782 N N . ALA A 1 95 ? -6.457 -12.984 4.191 1 95.62 95 ALA A N 1
ATOM 783 C CA . ALA A 1 95 ? -5.324 -13.68 4.797 1 95.62 95 ALA A CA 1
ATOM 784 C C . ALA A 1 95 ? -5.777 -14.938 5.535 1 95.62 95 ALA A C 1
ATOM 786 O O . ALA A 1 95 ? -5.156 -15.992 5.41 1 95.62 95 ALA A O 1
ATOM 787 N N . TYR A 1 96 ? -6.855 -14.828 6.215 1 94.31 96 TYR A N 1
ATOM 788 C CA . TYR A 1 96 ? -7.402 -15.953 6.961 1 94.31 96 TYR A CA 1
ATOM 789 C C . TYR A 1 96 ? -7.789 -17.094 6.023 1 94.31 96 TYR A C 1
ATOM 791 O O . TYR A 1 96 ? -7.398 -18.234 6.238 1 94.31 96 TYR A O 1
ATOM 799 N N . PHE A 1 97 ? -8.484 -16.828 4.977 1 94.69 97 PHE A N 1
ATOM 800 C CA . PHE A 1 97 ? -8.93 -17.859 4.043 1 94.69 97 PHE A CA 1
ATOM 801 C C . PHE A 1 97 ? -7.742 -18.469 3.295 1 94.69 97 PHE A C 1
ATOM 803 O O . PHE A 1 97 ? -7.727 -19.656 3.004 1 94.69 97 PHE A O 1
ATOM 810 N N . HIS A 1 98 ? -6.828 -17.641 2.965 1 94.44 98 HIS A N 1
ATOM 811 C CA . HIS A 1 98 ? -5.633 -18.156 2.312 1 94.44 98 HIS A CA 1
ATOM 812 C C . HIS A 1 98 ? -4.906 -19.156 3.213 1 94.44 98 HIS A C 1
ATOM 814 O O . HIS A 1 98 ? -4.484 -20.219 2.756 1 94.44 98 HIS A O 1
ATOM 820 N N . LEU A 1 99 ? -4.789 -18.781 4.492 1 91.38 99 LEU A N 1
ATOM 821 C CA . LEU A 1 99 ? -4.18 -19.688 5.453 1 91.38 99 LEU A CA 1
ATOM 822 C C . LEU A 1 99 ? -4.977 -20.984 5.559 1 91.38 99 LEU A C 1
ATOM 824 O O . LEU A 1 99 ? -4.41 -22.078 5.504 1 91.38 99 LEU A O 1
ATOM 828 N N . LEU A 1 100 ? -6.242 -20.828 5.633 1 90.5 100 LEU A N 1
ATOM 829 C CA . LEU A 1 100 ? -7.137 -21.969 5.785 1 90.5 100 LEU A CA 1
ATOM 830 C C . LEU A 1 100 ? -7.027 -22.906 4.59 1 90.5 100 LEU A C 1
ATOM 832 O O . LEU A 1 100 ? -6.945 -24.125 4.758 1 90.5 100 LEU A O 1
ATOM 836 N N . TRP A 1 101 ? -6.934 -22.359 3.496 1 90.69 101 TRP A N 1
ATOM 837 C CA . TRP A 1 101 ? -6.984 -23.172 2.279 1 90.69 101 TRP A CA 1
ATOM 838 C C . TRP A 1 101 ? -5.602 -23.703 1.919 1 90.69 101 TRP A C 1
ATOM 840 O O . TRP A 1 101 ? -5.48 -24.625 1.114 1 90.69 101 TRP A O 1
ATOM 850 N N . ASN A 1 102 ? -4.617 -23.156 2.568 1 89.88 102 ASN A N 1
ATOM 851 C CA . ASN A 1 102 ? -3.266 -23.703 2.443 1 89.88 102 ASN A CA 1
ATOM 852 C C . ASN A 1 102 ? -3.047 -24.891 3.379 1 89.88 102 ASN A C 1
ATOM 854 O O . ASN A 1 102 ? -2.131 -25.688 3.172 1 89.88 102 ASN A O 1
ATOM 858 N N . PHE A 1 103 ? -3.604 -25.016 4.621 1 84.75 103 PHE A N 1
ATOM 859 C CA . PHE A 1 103 ? -3.436 -26.062 5.625 1 84.75 103 PHE A CA 1
ATOM 860 C C . PHE A 1 103 ? -3.633 -27.438 5.012 1 84.75 103 PHE A C 1
ATOM 862 O O . PHE A 1 103 ? -3.047 -28.422 5.477 1 84.75 103 PHE A O 1
ATOM 869 N N . GLU A 1 104 ? -3.277 -27.75 4.105 1 72.62 104 GLU A N 1
ATOM 870 C CA . GLU A 1 104 ? -3.477 -29.094 3.549 1 72.62 104 GLU A CA 1
ATOM 871 C C . GLU A 1 104 ? -4.117 -30.016 4.57 1 72.62 104 GLU A C 1
ATOM 873 O O . GLU A 1 104 ? -3.467 -30.438 5.531 1 72.62 104 GLU A O 1
ATOM 878 N N . GLY A 1 105 ? -5.352 -30.172 4.766 1 72.38 105 GLY A N 1
ATOM 879 C CA . GLY A 1 105 ? -6.023 -31.109 5.652 1 72.38 105 GLY A CA 1
ATOM 880 C C . GLY A 1 105 ? -6.719 -30.438 6.816 1 72.38 105 GLY A C 1
ATOM 881 O O . GLY A 1 105 ? -7.309 -29.359 6.66 1 72.38 105 GLY A O 1
ATOM 882 N N . GLU A 1 106 ? -6.469 -31.141 8.156 1 73.75 106 GLU A N 1
ATOM 883 C CA . GLU A 1 106 ? -7.133 -30.594 9.336 1 73.75 106 GLU A CA 1
ATOM 884 C C . GLU A 1 106 ? -6.414 -29.359 9.852 1 73.75 106 GLU A C 1
ATOM 886 O O . GLU A 1 106 ? -5.184 -29.328 9.914 1 73.75 106 GLU A O 1
ATOM 891 N N . VAL A 1 107 ? -7.188 -28.328 10.109 1 73.69 107 VAL A N 1
ATOM 892 C CA . VAL A 1 107 ? -6.629 -27.062 10.57 1 73.69 107 VAL A CA 1
ATOM 893 C C . VAL A 1 107 ? -6.07 -27.234 11.984 1 73.69 107 VAL A C 1
ATOM 895 O O . VAL A 1 107 ? -6.789 -27.641 12.898 1 73.69 107 VAL A O 1
ATOM 898 N N . ASP A 1 108 ? -4.723 -27.078 12.094 1 77.06 108 ASP A N 1
ATOM 899 C CA . ASP A 1 108 ? -4 -27.016 13.359 1 77.06 108 ASP A CA 1
ATOM 900 C C . ASP A 1 108 ? -3.334 -25.672 13.562 1 77.06 108 ASP A C 1
ATOM 902 O O . ASP A 1 108 ? -2.441 -25.281 12.797 1 77.06 108 ASP A O 1
ATOM 906 N N . TRP A 1 109 ? -3.799 -25.047 14.57 1 79.88 109 TRP A N 1
ATOM 907 C CA . TRP A 1 109 ? -3.377 -23.656 14.727 1 79.88 109 TRP A CA 1
ATOM 908 C C . TRP A 1 109 ? -2.133 -23.562 15.609 1 79.88 109 TRP A C 1
ATOM 910 O O . TRP A 1 109 ? -1.83 -22.5 16.141 1 79.88 109 TRP A O 1
ATOM 920 N N . ASP A 1 110 ? -1.396 -24.547 15.492 1 83.38 110 ASP A N 1
ATOM 921 C CA . ASP A 1 110 ? -0.112 -24.375 16.156 1 83.38 110 ASP A CA 1
ATOM 922 C C . ASP A 1 110 ? 0.889 -23.656 15.266 1 83.38 110 ASP A C 1
ATOM 924 O O . ASP A 1 110 ? 0.637 -23.469 14.07 1 83.38 110 ASP A O 1
ATOM 928 N N . PHE A 1 111 ? 1.918 -23.156 15.945 1 83.94 111 PHE A N 1
ATOM 929 C CA . PHE A 1 111 ? 2.85 -22.266 15.273 1 83.94 111 PHE A CA 1
ATOM 930 C C . PHE A 1 111 ? 3.484 -22.953 14.07 1 83.94 111 PHE A C 1
ATOM 932 O O . PHE A 1 111 ? 3.572 -22.359 12.992 1 83.94 111 PHE A O 1
ATOM 939 N N . ALA A 1 112 ? 3.9 -24.141 14.227 1 84.75 112 ALA A N 1
ATOM 940 C CA . ALA A 1 112 ? 4.551 -24.875 13.148 1 84.75 112 ALA A CA 1
ATOM 941 C C . ALA A 1 112 ? 3.607 -25.062 11.961 1 84.75 112 ALA A C 1
ATOM 943 O O . ALA A 1 112 ? 3.994 -24.844 10.812 1 84.75 112 ALA A O 1
ATOM 944 N N . ALA A 1 113 ? 2.447 -25.469 12.227 1 83.94 113 ALA A N 1
ATOM 945 C CA . ALA A 1 113 ? 1.446 -25.688 11.18 1 83.94 113 ALA A CA 1
ATOM 946 C C . ALA A 1 113 ? 1.108 -24.375 10.477 1 83.94 113 ALA A C 1
ATOM 948 O O . ALA A 1 113 ? 0.944 -24.344 9.258 1 83.94 113 ALA A O 1
ATOM 949 N N . ALA A 1 114 ? 1.051 -23.328 11.242 1 81.38 114 ALA A N 1
ATOM 950 C CA . ALA A 1 114 ? 0.756 -22.016 10.68 1 81.38 114 ALA A CA 1
ATOM 951 C C . ALA A 1 114 ? 1.862 -21.562 9.727 1 81.38 114 ALA A C 1
ATOM 953 O O . ALA A 1 114 ? 1.586 -21.016 8.656 1 81.38 114 ALA A O 1
ATOM 954 N N . MET A 1 115 ? 3.031 -21.844 10.117 1 81.5 115 MET A N 1
ATOM 955 C CA . MET A 1 115 ? 4.16 -21.469 9.266 1 81.5 115 MET A CA 1
ATOM 956 C C . MET A 1 115 ? 4.164 -22.297 7.984 1 81.5 115 MET A C 1
ATOM 958 O O . MET A 1 115 ? 4.484 -21.781 6.91 1 81.5 115 MET A O 1
ATOM 962 N N . GLU A 1 116 ? 3.787 -23.469 8.109 1 83.38 116 GLU A N 1
ATOM 963 C CA . GLU A 1 116 ? 3.65 -24.312 6.93 1 83.38 116 GLU A CA 1
ATOM 964 C C . GLU A 1 116 ? 2.561 -23.797 6 1 83.38 116 GLU A C 1
ATOM 966 O O . GLU A 1 116 ? 2.748 -23.75 4.781 1 83.38 116 GLU A O 1
ATOM 971 N N . ALA A 1 117 ? 1.493 -23.406 6.645 1 86 117 ALA A N 1
ATOM 972 C CA . ALA A 1 117 ? 0.385 -22.859 5.859 1 86 117 ALA A CA 1
ATOM 973 C C . ALA A 1 117 ? 0.783 -21.562 5.176 1 86 117 ALA A C 1
ATOM 975 O O . ALA A 1 117 ? 0.367 -21.297 4.047 1 86 117 ALA A O 1
ATOM 976 N N . MET A 1 118 ? 1.6 -20.797 5.812 1 85.31 118 MET A N 1
ATOM 977 C CA . MET A 1 118 ? 2.076 -19.531 5.242 1 85.31 118 MET A CA 1
ATOM 978 C C . MET A 1 118 ? 2.908 -19.781 3.99 1 85.31 118 MET A C 1
ATOM 980 O O . MET A 1 118 ? 2.926 -18.953 3.076 1 85.31 118 MET A O 1
ATOM 984 N N . ALA A 1 119 ? 3.475 -20.891 3.916 1 81.88 119 ALA A N 1
ATOM 985 C CA . ALA A 1 119 ? 4.348 -21.219 2.795 1 81.88 119 ALA A CA 1
ATOM 986 C C . ALA A 1 119 ? 3.578 -21.938 1.692 1 81.88 119 ALA A C 1
ATOM 988 O O . ALA A 1 119 ? 4.172 -22.438 0.727 1 81.88 119 ALA A O 1
ATOM 989 N N . GLY A 1 120 ? 2.314 -22.016 1.802 1 86.5 120 GLY A N 1
ATOM 990 C CA . GLY A 1 120 ? 1.494 -22.672 0.793 1 86.5 120 GLY A CA 1
ATOM 991 C C . GLY A 1 120 ? 1.366 -21.859 -0.484 1 86.5 120 GLY A C 1
ATOM 992 O O . GLY A 1 120 ? 2.096 -20.891 -0.685 1 86.5 120 GLY A O 1
ATOM 993 N N . SER A 1 121 ? 0.518 -22.25 -1.42 1 86 121 SER A N 1
ATOM 994 C CA . SER A 1 121 ? 0.431 -21.688 -2.766 1 86 121 SER A CA 1
ATOM 995 C C . SER A 1 121 ? -0.353 -20.375 -2.771 1 86 121 SER A C 1
ATOM 997 O O . SER A 1 121 ? -0.222 -19.578 -3.695 1 86 121 SER A O 1
ATOM 999 N N . ARG A 1 122 ? -1.232 -20.172 -1.81 1 90.81 122 ARG A N 1
ATOM 1000 C CA . ARG A 1 122 ? -2.025 -18.953 -1.741 1 90.81 122 ARG A CA 1
ATOM 1001 C C . ARG A 1 122 ? -1.292 -17.875 -0.957 1 90.81 122 ARG A C 1
ATOM 1003 O O . ARG A 1 122 ? -0.945 -18.062 0.21 1 90.81 122 ARG A O 1
ATOM 1010 N N . PRO A 1 123 ? -1.059 -16.703 -1.605 1 91.38 123 PRO A N 1
ATOM 1011 C CA . PRO A 1 123 ? -0.263 -15.672 -0.939 1 91.38 123 PRO A CA 1
ATOM 1012 C C . PRO A 1 123 ? -1.014 -15 0.207 1 91.38 123 PRO A C 1
ATOM 1014 O O . PRO A 1 123 ? -1.86 -14.133 -0.031 1 91.38 123 PRO A O 1
ATOM 1017 N N . VAL A 1 124 ? -0.682 -15.297 1.417 1 93 124 VAL A N 1
ATOM 1018 C CA . VAL A 1 124 ? -1.378 -14.859 2.621 1 93 124 VAL A CA 1
ATOM 1019 C C . VAL A 1 124 ? -1.148 -13.367 2.834 1 93 124 VAL A C 1
ATOM 1021 O O . VAL A 1 124 ? -2.098 -12.609 3.059 1 93 124 VAL A O 1
ATOM 1024 N N . LEU A 1 125 ? 0.08 -12.93 2.652 1 92.88 125 LEU A N 1
ATOM 1025 C CA . LEU A 1 125 ? 0.414 -11.547 2.982 1 92.88 125 LEU A CA 1
ATOM 1026 C C . LEU A 1 125 ? -0.048 -10.602 1.883 1 92.88 125 LEU A C 1
ATOM 1028 O O . LEU A 1 125 ? -0.319 -9.422 2.145 1 92.88 125 LEU A O 1
ATOM 1032 N N . ALA A 1 126 ? -0.157 -11.094 0.685 1 92.88 126 ALA A N 1
ATOM 1033 C CA . ALA A 1 126 ? -0.674 -10.281 -0.415 1 92.88 126 ALA A CA 1
ATOM 1034 C C . ALA A 1 126 ? -2.096 -9.812 -0.127 1 92.88 126 ALA A C 1
ATOM 1036 O O . ALA A 1 126 ? -2.469 -8.695 -0.485 1 92.88 126 ALA A O 1
ATOM 1037 N N . ALA A 1 127 ? -2.875 -10.656 0.528 1 95.31 127 ALA A N 1
ATOM 1038 C CA . ALA A 1 127 ? -4.262 -10.32 0.847 1 95.31 127 ALA A CA 1
ATOM 1039 C C . ALA A 1 127 ? -4.336 -9.094 1.745 1 95.31 127 ALA A C 1
ATOM 1041 O O . ALA A 1 127 ? -5.297 -8.328 1.678 1 95.31 127 ALA A O 1
ATOM 1042 N N . LEU A 1 128 ? -3.352 -8.852 2.482 1 95.94 128 LEU A N 1
ATOM 1043 C CA . LEU A 1 128 ? -3.344 -7.746 3.43 1 95.94 128 LEU A CA 1
ATOM 1044 C C . LEU A 1 128 ? -3.148 -6.4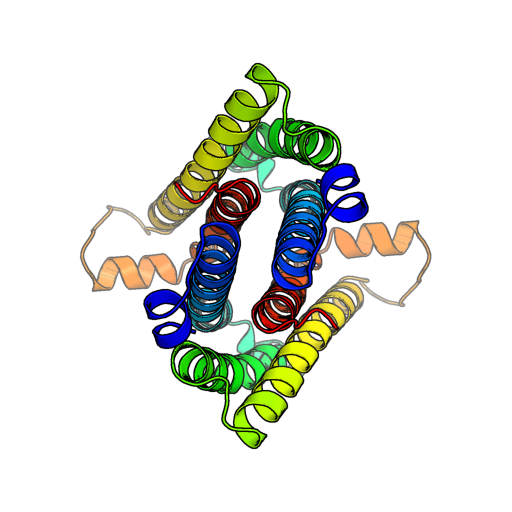18 2.709 1 95.94 128 LEU A C 1
ATOM 1046 O O . LEU A 1 128 ? -3.244 -5.352 3.324 1 95.94 128 LEU A O 1
ATOM 1050 N N . ALA A 1 129 ? -2.928 -6.461 1.461 1 94.44 129 ALA A N 1
ATOM 1051 C CA . ALA A 1 129 ? -2.875 -5.23 0.676 1 94.44 129 ALA A CA 1
ATOM 1052 C C . ALA A 1 129 ? -4.18 -4.449 0.793 1 94.44 129 ALA A C 1
ATOM 1054 O O . ALA A 1 129 ? -4.176 -3.215 0.808 1 94.44 129 ALA A O 1
ATOM 1055 N N . PHE A 1 130 ? -5.277 -5.113 0.922 1 97.75 130 PHE A N 1
ATOM 1056 C CA . PHE A 1 130 ? -6.559 -4.438 1.098 1 97.75 130 PHE A CA 1
ATOM 1057 C C . PHE A 1 130 ? -6.637 -3.773 2.467 1 97.75 130 PHE A C 1
ATOM 1059 O O . PHE A 1 130 ? -7.223 -2.699 2.609 1 97.75 130 PHE A O 1
ATOM 1066 N N . THR A 1 131 ? -6.121 -4.438 3.459 1 97.31 131 THR A N 1
ATOM 1067 C CA . THR A 1 131 ? -6.039 -3.803 4.77 1 97.31 131 THR A CA 1
ATOM 1068 C C . THR A 1 131 ? -5.215 -2.52 4.699 1 97.31 131 THR A C 1
ATOM 1070 O O . THR A 1 131 ? -5.621 -1.486 5.234 1 97.31 131 THR A O 1
ATOM 1073 N N . HIS A 1 132 ? -4.125 -2.648 4.051 1 95.62 132 HIS A N 1
ATOM 1074 C CA . HIS A 1 132 ? -3.279 -1.473 3.875 1 95.62 132 HIS A CA 1
ATOM 1075 C C . HIS A 1 132 ? -4.043 -0.342 3.195 1 95.62 132 HIS A C 1
ATOM 1077 O O . HIS A 1 132 ? -3.959 0.813 3.617 1 95.62 132 HIS A O 1
ATOM 1083 N N . MET A 1 133 ? -4.797 -0.673 2.186 1 96.25 133 MET A N 1
ATOM 1084 C CA . MET A 1 133 ? -5.602 0.316 1.474 1 96.25 133 MET A CA 1
ATOM 1085 C C . MET A 1 133 ? -6.625 0.957 2.404 1 96.25 133 MET A C 1
ATOM 1087 O O . MET A 1 133 ? -6.781 2.178 2.416 1 96.25 133 MET A O 1
ATOM 1091 N N . GLY A 1 134 ? -7.285 0.195 3.15 1 98.06 134 GLY A N 1
ATOM 1092 C CA . GLY A 1 134 ? -8.266 0.707 4.098 1 98.06 134 GLY A CA 1
ATOM 1093 C C . GLY A 1 134 ? -7.66 1.647 5.125 1 98.06 134 GLY A C 1
ATOM 1094 O O . GLY A 1 134 ? -8.211 2.721 5.387 1 98.06 134 GLY A O 1
ATOM 1095 N N . VAL A 1 135 ? -6.562 1.258 5.637 1 96.5 135 VAL A N 1
ATOM 1096 C CA . VAL A 1 135 ? -5.891 2.078 6.641 1 96.5 135 VAL A CA 1
ATOM 1097 C C . VAL A 1 135 ? -5.465 3.408 6.023 1 96.5 135 VAL A C 1
ATOM 1099 O O . VAL A 1 135 ? -5.645 4.469 6.629 1 96.5 135 VAL A O 1
ATOM 1102 N N . THR A 1 136 ? -4.945 3.326 4.855 1 95.94 136 THR A N 1
ATOM 1103 C CA . THR A 1 136 ? -4.527 4.535 4.148 1 95.94 136 THR A CA 1
ATOM 1104 C C . THR A 1 136 ? -5.715 5.473 3.941 1 95.94 136 THR A C 1
ATOM 1106 O O . THR A 1 136 ? -5.609 6.676 4.184 1 95.94 136 THR A O 1
ATOM 1109 N N . GLY A 1 137 ? -6.801 4.934 3.541 1 97.44 137 GLY A N 1
ATOM 1110 C CA . GLY A 1 137 ? -7.992 5.75 3.361 1 97.44 137 GLY A CA 1
ATOM 1111 C C . GLY A 1 137 ? -8.5 6.359 4.656 1 97.44 137 GLY A C 1
ATOM 1112 O O . GLY A 1 137 ? -8.875 7.535 4.691 1 97.44 137 GLY A O 1
ATOM 1113 N N . LEU A 1 138 ? -8.5 5.621 5.688 1 97.12 138 LEU A N 1
ATOM 1114 C CA . LEU A 1 138 ? -8.93 6.113 6.992 1 97.12 138 LEU A CA 1
ATOM 1115 C C . LEU A 1 138 ? -8.031 7.25 7.469 1 97.12 138 LEU A C 1
ATOM 1117 O O . LEU A 1 138 ? -8.523 8.25 7.996 1 97.12 138 LEU A O 1
ATOM 1121 N N . LEU A 1 139 ? -6.789 7.137 7.172 1 95.31 139 LEU A N 1
ATOM 1122 C CA . LEU A 1 139 ? -5.836 8.164 7.574 1 95.31 139 LEU A CA 1
ATOM 1123 C C . LEU A 1 139 ? -6.031 9.438 6.762 1 95.31 139 LEU A C 1
ATOM 1125 O O . LEU A 1 139 ? -5.82 10.547 7.27 1 95.31 139 LEU A O 1
ATOM 1129 N N . SER A 1 140 ? -6.422 9.297 5.582 1 95.38 140 SER A N 1
ATOM 1130 C CA . SER A 1 140 ? -6.539 10.445 4.684 1 95.38 140 SER A CA 1
ATOM 1131 C C . SER A 1 140 ? -7.625 11.406 5.152 1 95.38 140 SER A C 1
ATOM 1133 O O . SER A 1 140 ? -7.609 12.586 4.797 1 95.38 140 SER A O 1
ATOM 1135 N N . ILE A 1 141 ? -8.531 10.93 5.957 1 93.69 141 ILE A N 1
ATOM 1136 C CA . ILE A 1 141 ? -9.594 11.828 6.383 1 93.69 141 ILE A CA 1
ATOM 1137 C C . ILE A 1 141 ? -9.57 11.977 7.902 1 93.69 141 ILE A C 1
ATOM 1139 O O . ILE A 1 141 ? -10.539 12.453 8.5 1 93.69 141 ILE A O 1
ATOM 1143 N N . TYR A 1 142 ? -8.57 11.492 8.508 1 91.38 142 TYR A N 1
ATOM 1144 C CA . TYR A 1 142 ? -8.438 11.57 9.953 1 91.38 142 TYR A CA 1
ATOM 1145 C C . TYR A 1 142 ? -8.422 13.023 10.414 1 91.38 142 TYR A C 1
ATOM 1147 O O . TYR A 1 142 ? -7.754 13.867 9.805 1 91.38 142 TYR A O 1
ATOM 1155 N N . ARG A 1 143 ? -9.141 13.422 11.477 1 83.62 143 ARG A N 1
ATOM 1156 C CA . ARG A 1 143 ? -9.18 14.742 12.102 1 83.62 143 ARG A CA 1
ATOM 1157 C C . ARG A 1 143 ? -8.688 14.672 13.547 1 83.62 143 ARG A C 1
ATOM 1159 O O . ARG A 1 143 ? -9.164 13.852 14.328 1 83.62 143 ARG A O 1
ATOM 1166 N N . ALA A 1 144 ? -7.664 15.445 13.766 1 75.94 144 ALA A N 1
ATOM 1167 C CA . ALA A 1 144 ? -7.188 15.539 15.148 1 75.94 144 ALA A CA 1
ATOM 1168 C C . ALA A 1 144 ? -8.141 16.359 16 1 75.94 144 ALA A C 1
ATOM 1170 O O . ALA A 1 144 ? -8.656 17.391 15.555 1 75.94 144 ALA A O 1
ATOM 1171 N N . ARG A 1 145 ? -8.695 15.844 17.062 1 70.62 145 ARG A N 1
ATOM 1172 C CA . ARG A 1 145 ? -9.562 16.578 17.984 1 70.62 145 ARG A CA 1
ATOM 1173 C C . ARG A 1 145 ? -8.742 17.266 19.062 1 70.62 145 ARG A C 1
ATOM 1175 O O . ARG A 1 145 ? -7.664 16.797 19.438 1 70.62 145 ARG A O 1
ATOM 1182 N N . MET B 1 1 ? 10.109 10.914 14.094 1 84.81 1 MET B N 1
ATOM 1183 C CA . MET B 1 1 ? 8.688 11.18 13.938 1 84.81 1 MET B CA 1
ATOM 1184 C C . MET B 1 1 ? 7.945 10.992 15.258 1 84.81 1 MET B C 1
ATOM 1186 O O . MET B 1 1 ? 7.098 11.812 15.617 1 84.81 1 MET B O 1
ATOM 1190 N N . ILE B 1 2 ? 8.344 10.031 16.062 1 87.94 2 ILE B N 1
ATOM 1191 C CA . ILE B 1 2 ? 7.664 9.789 17.328 1 87.94 2 ILE B CA 1
ATOM 1192 C C . ILE B 1 2 ? 7.91 10.961 18.281 1 87.94 2 ILE B C 1
ATOM 1194 O O . ILE B 1 2 ? 6.965 11.531 18.844 1 87.94 2 ILE B O 1
ATOM 1198 N N . PRO B 1 3 ? 9.125 11.477 18.375 1 89.12 3 PRO B N 1
ATOM 1199 C CA . PRO B 1 3 ? 9.32 12.68 19.203 1 89.12 3 PRO B CA 1
ATOM 1200 C C . PRO B 1 3 ? 8.57 13.891 18.672 1 89.12 3 PRO B C 1
ATOM 1202 O O . PRO B 1 3 ? 8.039 14.688 19.438 1 89.12 3 PRO B O 1
ATOM 1205 N N . ALA B 1 4 ? 8.523 13.977 17.359 1 89.62 4 ALA B N 1
ATOM 1206 C CA . ALA B 1 4 ? 7.824 15.102 16.734 1 89.62 4 ALA B CA 1
ATOM 1207 C C . ALA B 1 4 ? 6.328 15.055 17.047 1 89.62 4 ALA B C 1
ATOM 1209 O O . ALA B 1 4 ? 5.695 16.094 17.234 1 89.62 4 ALA B O 1
ATOM 1210 N N . LEU B 1 5 ? 5.816 13.875 17.047 1 90.5 5 LEU B N 1
ATOM 1211 C CA . LEU B 1 5 ? 4.414 13.672 17.406 1 90.5 5 LEU B CA 1
ATOM 1212 C C . LEU B 1 5 ? 4.156 14.102 18.844 1 90.5 5 LEU B C 1
ATOM 1214 O O . LEU B 1 5 ? 3.148 14.75 19.141 1 90.5 5 LEU B O 1
ATOM 1218 N N . ARG B 1 6 ? 5.066 13.914 19.766 1 92.25 6 ARG B N 1
ATOM 1219 C CA . ARG B 1 6 ? 4.941 14.258 21.172 1 92.25 6 ARG B CA 1
ATOM 1220 C C . ARG B 1 6 ? 5.066 15.758 21.391 1 92.25 6 ARG B C 1
ATOM 1222 O O . ARG B 1 6 ? 4.426 16.328 22.266 1 92.25 6 ARG B O 1
ATOM 1229 N N . GLU B 1 7 ? 5.742 16.359 20.484 1 91.94 7 GLU B N 1
ATOM 1230 C CA . GLU B 1 7 ? 6.043 17.781 20.641 1 91.94 7 GLU B CA 1
ATOM 1231 C C . GLU B 1 7 ? 5.086 18.641 19.828 1 91.94 7 GLU B C 1
ATOM 1233 O O . GLU B 1 7 ? 5.078 19.859 19.953 1 91.94 7 GLU B O 1
ATOM 1238 N N . ALA B 1 8 ? 4.301 18.031 18.969 1 89.5 8 ALA B N 1
ATOM 1239 C CA . ALA B 1 8 ? 3.465 18.781 18.031 1 89.5 8 ALA B CA 1
ATOM 1240 C C . ALA B 1 8 ? 2.449 19.641 18.781 1 89.5 8 ALA B C 1
ATOM 1242 O O . ALA B 1 8 ? 1.758 19.172 19.672 1 89.5 8 ALA B O 1
ATOM 1243 N N . LYS B 1 9 ? 2.385 20.828 18.391 1 89.31 9 LYS B N 1
ATOM 1244 C CA . LYS B 1 9 ? 1.423 21.781 18.953 1 89.31 9 LYS B CA 1
ATOM 1245 C C . LYS B 1 9 ? 0.374 22.172 17.906 1 89.31 9 LYS B C 1
ATOM 1247 O O . LYS B 1 9 ? 0.713 22.516 16.781 1 89.31 9 LYS B O 1
ATOM 1252 N N . GLY B 1 10 ? -0.839 22.047 18.266 1 88.69 10 GLY B N 1
ATOM 1253 C CA . GLY B 1 10 ? -1.923 22.359 17.359 1 88.69 10 GLY B CA 1
ATOM 1254 C C . GLY B 1 10 ? -2.477 21.156 16.625 1 88.69 10 GLY B C 1
ATOM 1255 O O . GLY B 1 10 ? -1.766 20.172 16.422 1 88.69 10 GLY B O 1
ATOM 1256 N N . GLN B 1 11 ? -3.625 21.312 16.297 1 88.44 11 GLN B N 1
ATOM 1257 C CA . GLN B 1 11 ? -4.359 20.172 15.742 1 88.44 11 GLN B CA 1
ATOM 1258 C C . GLN B 1 11 ? -3.781 19.766 14.398 1 88.44 11 GLN B C 1
ATOM 1260 O O . GLN B 1 11 ? -3.596 18.562 14.133 1 88.44 11 GLN B O 1
ATOM 1265 N N . ALA B 1 12 ? -3.467 20.656 13.531 1 87.94 12 ALA B N 1
ATOM 1266 C CA . ALA B 1 12 ? -2.967 20.344 12.195 1 87.94 12 ALA B CA 1
ATOM 1267 C C . ALA B 1 12 ? -1.584 19.703 12.258 1 87.94 12 ALA B C 1
ATOM 1269 O O . ALA B 1 12 ? -1.306 18.75 11.539 1 87.94 12 ALA B O 1
ATOM 1270 N N . ARG B 1 13 ? -0.766 20.203 13.117 1 90.88 13 ARG B N 1
ATOM 1271 C CA . ARG B 1 13 ? 0.581 19.656 13.258 1 90.88 13 ARG B CA 1
ATOM 1272 C C . ARG B 1 13 ? 0.544 18.25 13.875 1 90.88 13 ARG B C 1
ATOM 1274 O O . ARG B 1 13 ? 1.288 17.359 13.453 1 90.88 13 ARG B O 1
ATOM 1281 N N . TRP B 1 14 ? -0.255 18.125 14.852 1 92.31 14 TRP B N 1
ATOM 1282 C CA . TRP B 1 14 ? -0.388 16.797 15.438 1 92.31 14 TRP B CA 1
ATOM 1283 C C . TRP B 1 14 ? -0.893 15.789 14.414 1 92.31 14 TRP B C 1
ATOM 1285 O O . TRP B 1 14 ? -0.365 14.68 14.305 1 92.31 14 TRP B O 1
ATOM 1295 N N . ALA B 1 15 ? -1.932 16.125 13.609 1 92.81 15 ALA B N 1
ATOM 1296 C CA . ALA B 1 15 ? -2.469 15.25 12.578 1 92.81 15 ALA B CA 1
ATOM 1297 C C . ALA B 1 15 ? -1.397 14.891 11.547 1 92.81 15 ALA B C 1
ATOM 1299 O O . ALA B 1 15 ? -1.293 13.742 11.125 1 92.81 15 ALA B O 1
ATOM 1300 N N . LEU B 1 16 ? -0.672 15.836 11.227 1 93.56 16 LEU B N 1
ATOM 1301 C CA . LEU B 1 16 ? 0.393 15.633 10.25 1 93.56 16 LEU B CA 1
ATOM 1302 C C . LEU B 1 16 ? 1.41 14.617 10.766 1 93.56 16 LEU B C 1
ATOM 1304 O O . LEU B 1 16 ? 1.726 13.648 10.07 1 93.56 16 LEU B O 1
ATOM 1308 N N . GLU B 1 17 ? 1.832 14.859 11.961 1 94.25 17 GLU B N 1
ATOM 1309 C CA . GLU B 1 17 ? 2.854 13.969 12.516 1 94.25 17 GLU B CA 1
ATOM 1310 C C . GLU B 1 17 ? 2.287 12.578 12.789 1 94.25 17 GLU B C 1
ATOM 1312 O O . GLU B 1 17 ? 2.994 11.578 12.656 1 94.25 17 GLU B O 1
ATOM 1317 N N . PHE B 1 18 ? 1.108 12.539 13.148 1 95.62 18 PHE B N 1
ATOM 1318 C CA . PHE B 1 18 ? 0.449 11.258 13.352 1 95.62 18 PHE B CA 1
ATOM 1319 C C . PHE B 1 18 ? 0.37 10.477 12.047 1 95.62 18 PHE B C 1
ATOM 1321 O O . PHE B 1 18 ? 0.742 9.305 11.992 1 95.62 18 PHE B O 1
ATOM 1328 N N . ILE B 1 19 ? -0.078 11.094 10.977 1 95.5 19 ILE B N 1
ATOM 1329 C CA . ILE B 1 19 ? -0.209 10.461 9.664 1 95.5 19 ILE B CA 1
ATOM 1330 C C . ILE B 1 19 ? 1.163 10.008 9.172 1 95.5 19 ILE B C 1
ATOM 1332 O O . ILE B 1 19 ? 1.321 8.875 8.719 1 95.5 19 ILE B O 1
ATOM 1336 N N . ARG B 1 20 ? 2.137 10.844 9.359 1 96.06 20 ARG B N 1
ATOM 1337 C CA . ARG B 1 20 ? 3.494 10.484 8.961 1 96.06 20 ARG B CA 1
ATOM 1338 C C . ARG B 1 20 ? 3.994 9.273 9.734 1 96.06 20 ARG B C 1
ATOM 1340 O O . ARG B 1 20 ? 4.637 8.391 9.164 1 96.06 20 ARG B O 1
ATOM 1347 N N . THR B 1 21 ? 3.699 9.219 11 1 96.81 21 THR B N 1
ATOM 1348 C CA . THR B 1 21 ? 4.125 8.109 11.844 1 96.81 21 THR B CA 1
ATOM 1349 C C . THR B 1 21 ? 3.465 6.809 11.406 1 96.81 21 THR B C 1
ATOM 1351 O O . THR B 1 21 ? 4.133 5.781 11.266 1 96.81 21 THR B O 1
ATOM 1354 N N . VAL B 1 22 ? 2.203 6.875 11.117 1 96.31 22 VAL B N 1
ATOM 1355 C CA . VAL B 1 22 ? 1.489 5.672 10.703 1 96.31 22 VAL B CA 1
ATOM 1356 C C . VAL B 1 22 ? 1.977 5.23 9.328 1 96.31 22 VAL B C 1
ATOM 1358 O O . VAL B 1 22 ? 2.119 4.035 9.062 1 96.31 22 VAL B O 1
ATOM 1361 N N . MET B 1 23 ? 2.242 6.168 8.484 1 96.5 23 MET B N 1
ATOM 1362 C CA . MET B 1 23 ? 2.789 5.836 7.172 1 96.5 23 MET B CA 1
ATOM 1363 C C . MET B 1 23 ? 4.121 5.105 7.305 1 96.5 23 MET B C 1
ATOM 1365 O O . MET B 1 23 ? 4.363 4.117 6.613 1 96.5 23 MET B O 1
ATOM 1369 N N . LEU B 1 24 ? 4.938 5.559 8.211 1 97.88 24 LEU B N 1
ATOM 1370 C CA . LEU B 1 24 ? 6.227 4.91 8.422 1 97.88 24 LEU B CA 1
ATOM 1371 C C . LEU B 1 24 ? 6.051 3.523 9.023 1 97.88 24 LEU B C 1
ATOM 1373 O O . LEU B 1 24 ? 6.777 2.592 8.68 1 97.88 24 LEU B O 1
ATOM 1377 N N . LEU B 1 25 ? 5.156 3.385 9.875 1 97.5 25 LEU B N 1
ATOM 1378 C CA . LEU B 1 25 ? 4.875 2.072 10.445 1 97.5 25 LEU B CA 1
ATOM 1379 C C . LEU B 1 25 ? 4.375 1.107 9.375 1 97.5 25 LEU B C 1
ATOM 1381 O O . LEU B 1 25 ? 4.773 -0.06 9.359 1 97.5 25 LEU B O 1
ATOM 1385 N N . LEU B 1 26 ? 3.533 1.61 8.523 1 95.5 26 LEU B N 1
ATOM 1386 C CA . LEU B 1 26 ? 3.059 0.787 7.414 1 95.5 26 LEU B CA 1
ATOM 1387 C C . LEU B 1 26 ? 4.215 0.383 6.504 1 95.5 26 LEU B C 1
ATOM 1389 O O . LEU B 1 26 ? 4.27 -0.755 6.031 1 95.5 26 LEU B O 1
ATOM 1393 N N . CYS B 1 27 ? 5.094 1.318 6.297 1 97.19 27 CYS B N 1
ATOM 1394 C CA . CYS B 1 27 ? 6.281 0.98 5.52 1 97.19 27 CYS B CA 1
ATOM 1395 C C . CYS B 1 27 ? 7.09 -0.112 6.207 1 97.19 27 CYS B C 1
ATOM 1397 O O . CYS B 1 27 ? 7.555 -1.05 5.555 1 97.19 27 CYS B O 1
ATOM 1399 N N . LEU B 1 28 ? 7.293 -0.024 7.48 1 97.94 28 LEU B N 1
ATOM 1400 C CA . LEU B 1 28 ? 8.047 -1.025 8.227 1 97.94 28 LEU B CA 1
ATOM 1401 C C . LEU B 1 28 ? 7.422 -2.408 8.062 1 97.94 28 LEU B C 1
ATOM 1403 O O . LEU B 1 28 ? 8.133 -3.387 7.816 1 97.94 28 LEU B O 1
ATOM 1407 N N . VAL B 1 29 ? 6.168 -2.434 8.18 1 96.06 29 VAL B N 1
ATOM 1408 C CA . VAL B 1 29 ? 5.461 -3.693 7.98 1 96.06 29 VAL B CA 1
ATOM 1409 C C . VAL B 1 29 ? 5.699 -4.207 6.562 1 96.06 29 VAL B C 1
ATOM 1411 O O . VAL B 1 29 ? 5.992 -5.387 6.359 1 96.06 29 VAL B O 1
ATOM 1414 N N . GLY B 1 30 ? 5.613 -3.324 5.59 1 96.38 30 GLY B N 1
ATOM 1415 C CA . GLY B 1 30 ? 5.832 -3.703 4.203 1 96.38 30 GLY B CA 1
ATOM 1416 C C . GLY B 1 30 ? 7.23 -4.227 3.939 1 96.38 30 GLY B C 1
ATOM 1417 O O . GLY B 1 30 ? 7.41 -5.184 3.182 1 96.38 30 GLY B O 1
ATOM 1418 N N . TRP B 1 31 ? 8.234 -3.621 4.586 1 98 31 TRP B N 1
ATOM 1419 C CA . TRP B 1 31 ? 9.625 -4.023 4.402 1 98 31 TRP B CA 1
ATOM 1420 C C . TRP B 1 31 ? 9.852 -5.441 4.918 1 98 31 TRP B C 1
ATOM 1422 O O . TRP B 1 31 ? 10.844 -6.086 4.562 1 98 31 TRP B O 1
ATOM 1432 N N . VAL B 1 32 ? 8.984 -5.93 5.711 1 96.44 32 VAL B N 1
ATOM 1433 C CA . VAL B 1 32 ? 9.109 -7.285 6.238 1 96.44 32 VAL B CA 1
ATOM 1434 C C . VAL B 1 32 ? 8.18 -8.227 5.473 1 96.44 32 VAL B C 1
ATOM 1436 O O . VAL B 1 32 ? 8.602 -9.281 5 1 96.44 32 VAL B O 1
ATOM 1439 N N . MET B 1 33 ? 6.953 -7.824 5.219 1 93.38 33 MET B N 1
ATOM 1440 C CA . MET B 1 33 ? 5.922 -8.703 4.676 1 93.38 33 MET B CA 1
ATOM 1441 C C . MET B 1 33 ? 6.184 -9.008 3.205 1 93.38 33 MET B C 1
ATOM 1443 O O . MET B 1 33 ? 5.977 -10.133 2.752 1 93.38 33 MET B O 1
ATOM 1447 N N . TYR B 1 34 ? 6.652 -8.023 2.449 1 94.5 34 TYR B N 1
ATOM 1448 C CA . TYR B 1 34 ? 6.828 -8.234 1.017 1 94.5 34 TYR B CA 1
ATOM 1449 C C . TYR B 1 34 ? 7.953 -9.227 0.748 1 94.5 34 TYR B C 1
ATOM 1451 O O . TYR B 1 34 ? 7.75 -10.242 0.083 1 94.5 34 TYR B O 1
ATOM 1459 N N . PRO B 1 35 ? 9.133 -8.984 1.311 1 95.5 35 PRO B N 1
ATOM 1460 C CA . PRO B 1 35 ? 10.18 -9.977 1.052 1 95.5 35 PRO B CA 1
ATOM 1461 C C . PRO B 1 35 ? 9.859 -11.344 1.646 1 95.5 35 PRO B C 1
ATOM 1463 O O . PRO B 1 35 ? 10.258 -12.367 1.089 1 95.5 35 PRO B O 1
ATOM 1466 N N . LEU B 1 36 ? 9.203 -11.367 2.744 1 93.12 36 LEU B N 1
ATOM 1467 C CA . LEU B 1 36 ? 8.805 -12.648 3.326 1 93.12 36 LEU B CA 1
ATOM 1468 C C . LEU B 1 36 ? 7.891 -13.422 2.381 1 93.12 36 LEU B C 1
ATOM 1470 O O . LEU B 1 36 ? 8.094 -14.617 2.156 1 93.12 36 LEU B O 1
ATOM 1474 N N . GLU B 1 37 ? 6.898 -12.789 1.827 1 91.06 37 GLU B N 1
ATOM 1475 C CA . GLU B 1 37 ? 6.012 -13.43 0.863 1 91.06 37 GLU B CA 1
ATOM 1476 C C . GLU B 1 37 ? 6.781 -13.914 -0.361 1 91.06 37 GLU B C 1
ATOM 1478 O O . GLU B 1 37 ? 6.555 -15.023 -0.843 1 91.06 37 GLU B O 1
ATOM 1483 N N . LEU B 1 38 ? 7.656 -13.117 -0.79 1 93.62 38 LEU B N 1
ATOM 1484 C CA . LEU B 1 38 ? 8.445 -13.477 -1.962 1 93.62 38 LEU B CA 1
ATOM 1485 C C . LEU B 1 38 ? 9.328 -14.688 -1.674 1 93.62 38 LEU B C 1
ATOM 1487 O O . LEU B 1 38 ? 9.516 -15.539 -2.543 1 93.62 38 LEU B O 1
ATOM 1491 N N . LEU B 1 39 ? 9.836 -14.758 -0.497 1 92.31 39 LEU B N 1
ATOM 1492 C CA . LEU B 1 39 ? 10.633 -15.914 -0.105 1 92.31 39 LEU B CA 1
ATOM 1493 C C . LEU B 1 39 ? 9.781 -17.172 -0.06 1 92.31 39 LEU B C 1
ATOM 1495 O O . LEU B 1 39 ? 10.18 -18.219 -0.581 1 92.31 39 LEU B O 1
ATOM 1499 N N . LEU B 1 40 ? 8.664 -17.031 0.458 1 87.19 40 LEU B N 1
ATOM 1500 C CA . LEU B 1 40 ? 7.766 -18.172 0.601 1 87.19 40 LEU B CA 1
ATOM 1501 C C . LEU B 1 40 ? 7.293 -18.656 -0.763 1 87.19 40 LEU B C 1
ATOM 1503 O O . LEU B 1 40 ? 7.062 -19.859 -0.947 1 87.19 40 LEU B O 1
ATOM 1507 N N . LEU B 1 41 ? 7.254 -17.781 -1.72 1 86.19 41 LEU B N 1
ATOM 1508 C CA . LEU B 1 41 ? 6.832 -18.125 -3.072 1 86.19 41 LEU B CA 1
ATOM 1509 C C . LEU B 1 41 ? 8.031 -18.547 -3.924 1 86.19 41 LEU B C 1
ATOM 1511 O O . LEU B 1 41 ? 7.891 -18.75 -5.133 1 86.19 41 LEU B O 1
ATOM 1515 N N . GLU B 1 42 ? 9.266 -18.547 -3.324 1 90.88 42 GLU B N 1
ATOM 1516 C CA . GLU B 1 42 ? 10.508 -18.969 -3.961 1 90.88 42 GLU B CA 1
ATOM 1517 C C . GLU B 1 42 ? 10.875 -18.031 -5.117 1 90.88 42 GLU B C 1
ATOM 1519 O O . GLU B 1 42 ? 11.492 -18.469 -6.094 1 90.88 42 GLU B O 1
ATOM 1524 N N . HIS B 1 43 ? 10.453 -16.828 -5.055 1 90.56 43 HIS B N 1
ATOM 1525 C CA . HIS B 1 43 ? 10.719 -15.82 -6.066 1 90.56 43 HIS B CA 1
ATOM 1526 C C . HIS B 1 43 ? 12.211 -15.492 -6.145 1 90.56 43 HIS B C 1
ATOM 1528 O O . HIS B 1 43 ? 12.719 -15.133 -7.207 1 90.56 43 HIS B O 1
ATOM 1534 N N . TRP B 1 44 ? 12.883 -15.766 -5.18 1 92.62 44 TRP B N 1
ATOM 1535 C CA . TRP B 1 44 ? 14.305 -15.477 -5.043 1 92.62 44 TRP B CA 1
ATOM 1536 C C . TRP B 1 44 ? 15.125 -16.266 -6.062 1 92.62 44 TRP B C 1
ATOM 1538 O O . TRP B 1 44 ? 16.172 -15.805 -6.523 1 92.62 44 TRP B O 1
ATOM 1548 N N . THR B 1 45 ? 14.617 -17.375 -6.508 1 94.19 45 THR B N 1
ATOM 1549 C CA . THR B 1 45 ? 15.422 -18.297 -7.289 1 94.19 45 THR B CA 1
ATOM 1550 C C . THR B 1 45 ? 15.07 -18.219 -8.773 1 94.19 45 THR B C 1
ATOM 1552 O O . THR B 1 45 ? 15.688 -18.875 -9.602 1 94.19 45 THR B O 1
ATOM 1555 N N . GLU B 1 46 ? 14.188 -17.438 -9.125 1 93.25 46 GLU B N 1
ATOM 1556 C CA . GLU B 1 46 ? 13.695 -17.406 -10.492 1 93.25 46 GLU B CA 1
ATOM 1557 C C . GLU B 1 46 ? 14.727 -16.828 -11.453 1 93.25 46 GLU B C 1
ATOM 1559 O O . GLU B 1 46 ? 14.977 -17.391 -12.523 1 93.25 46 GLU B O 1
ATOM 1564 N N . ALA B 1 47 ? 15.219 -15.688 -11.133 1 94.94 47 ALA B N 1
ATOM 1565 C CA . ALA B 1 47 ? 16.234 -14.977 -11.898 1 94.94 47 ALA B CA 1
ATOM 1566 C C . ALA B 1 47 ? 17.062 -14.055 -11 1 94.94 47 ALA B C 1
ATOM 1568 O O . ALA B 1 47 ? 16.688 -13.82 -9.844 1 94.94 47 ALA B O 1
ATOM 1569 N N . TRP B 1 48 ? 18.141 -13.602 -11.555 1 96.12 48 TRP B N 1
ATOM 1570 C CA . TRP B 1 48 ? 18.953 -12.719 -10.734 1 96.12 48 TRP B CA 1
ATOM 1571 C C . TRP B 1 48 ? 18.203 -11.43 -10.406 1 96.12 48 TRP B C 1
ATOM 1573 O O . TRP B 1 48 ? 18.344 -10.883 -9.312 1 96.12 48 TRP B O 1
ATOM 1583 N N . GLN B 1 49 ? 17.344 -10.961 -11.281 1 96.81 49 GLN B N 1
ATOM 1584 C CA . GLN B 1 49 ? 16.562 -9.75 -11.07 1 96.81 49 GLN B CA 1
ATOM 1585 C C . GLN B 1 49 ? 15.586 -9.922 -9.914 1 96.81 49 GLN B C 1
ATOM 1587 O O . GLN B 1 49 ? 15.234 -8.945 -9.242 1 96.81 49 GLN B O 1
ATOM 1592 N N . SER B 1 50 ? 15.203 -11.141 -9.688 1 96.81 50 SER B N 1
ATOM 1593 C CA . SER B 1 50 ? 14.219 -11.43 -8.648 1 96.81 50 SER B CA 1
ATOM 1594 C C . SER B 1 50 ? 14.805 -11.18 -7.258 1 96.81 50 SER B C 1
ATOM 1596 O O . SER B 1 50 ? 14.062 -11.125 -6.27 1 96.81 50 SER B O 1
ATOM 1598 N N . ARG B 1 51 ? 16.062 -10.914 -7.172 1 97.75 51 ARG B N 1
ATOM 1599 C CA . ARG B 1 51 ? 16.719 -10.703 -5.891 1 97.75 51 ARG B CA 1
ATOM 1600 C C . ARG B 1 51 ? 16.734 -9.227 -5.516 1 97.75 51 ARG B C 1
ATOM 1602 O O . ARG B 1 51 ? 16.969 -8.875 -4.355 1 97.75 51 ARG B O 1
ATOM 1609 N N . ILE B 1 52 ? 16.469 -8.336 -6.371 1 97.94 52 ILE B N 1
ATOM 1610 C CA . ILE B 1 52 ? 16.562 -6.891 -6.191 1 97.94 52 ILE B CA 1
ATOM 1611 C C . ILE B 1 52 ? 15.672 -6.457 -5.039 1 97.94 52 ILE B C 1
ATOM 1613 O O . ILE B 1 52 ? 16.094 -5.707 -4.156 1 97.94 52 ILE B O 1
ATOM 1617 N N . PRO B 1 53 ? 14.43 -6.918 -4.949 1 98 53 PRO B N 1
ATOM 1618 C CA . PRO B 1 53 ? 13.555 -6.461 -3.869 1 98 53 PRO B CA 1
ATOM 1619 C C . PRO B 1 53 ? 14.133 -6.75 -2.484 1 98 53 PRO B C 1
ATOM 1621 O O . PRO B 1 53 ? 13.945 -5.953 -1.558 1 98 53 PRO B O 1
ATOM 1624 N N . PHE B 1 54 ? 14.836 -7.758 -2.35 1 98.06 54 PHE B N 1
ATOM 1625 C CA . PHE B 1 54 ? 15.398 -8.141 -1.057 1 98.06 54 PHE B CA 1
ATOM 1626 C C . PHE B 1 54 ? 16.516 -7.188 -0.643 1 98.06 54 PHE B C 1
ATOM 1628 O O . PHE B 1 54 ? 16.594 -6.801 0.524 1 98.06 54 PHE B O 1
ATOM 1635 N N . PHE B 1 55 ? 17.281 -6.789 -1.575 1 98.19 55 PHE B N 1
ATOM 1636 C CA . PHE B 1 55 ? 18.391 -5.898 -1.291 1 98.19 55 PHE B CA 1
ATOM 1637 C C . PHE B 1 55 ? 17.906 -4.484 -1.007 1 98.19 55 PHE B C 1
ATOM 1639 O O . PHE B 1 55 ? 18.594 -3.711 -0.327 1 98.19 55 PHE B O 1
ATOM 1646 N N . VAL B 1 56 ? 16.766 -4.168 -1.441 1 98.62 56 VAL B N 1
ATOM 1647 C CA . VAL B 1 56 ? 16.172 -2.859 -1.171 1 98.62 56 VAL B CA 1
ATOM 1648 C C . VAL B 1 56 ? 15.445 -2.889 0.168 1 98.62 56 VAL B C 1
ATOM 1650 O O . VAL B 1 56 ? 15.477 -1.911 0.92 1 98.62 56 VAL B O 1
ATOM 1653 N N . ALA B 1 57 ? 14.891 -3.992 0.486 1 98.5 57 ALA B N 1
ATOM 1654 C CA . ALA B 1 57 ? 14.047 -4.098 1.677 1 98.5 57 ALA B CA 1
ATOM 1655 C C . ALA B 1 57 ? 14.883 -3.975 2.949 1 98.5 57 ALA B C 1
ATOM 1657 O O . ALA B 1 57 ? 14.43 -3.406 3.945 1 98.5 57 ALA B O 1
ATOM 1658 N N . VAL B 1 58 ? 16.078 -4.461 2.947 1 98.25 58 VAL B N 1
ATOM 1659 C CA . VAL B 1 58 ? 16.906 -4.473 4.148 1 98.25 58 VAL B CA 1
ATOM 1660 C C . VAL B 1 58 ? 17.25 -3.039 4.543 1 98.25 58 VAL B C 1
ATOM 1662 O O . VAL B 1 58 ? 16.922 -2.59 5.641 1 98.25 58 VAL B O 1
ATOM 1665 N N . PRO B 1 59 ? 17.875 -2.293 3.695 1 98.62 59 PRO B N 1
ATOM 1666 C CA . PRO B 1 59 ? 18.094 -0.902 4.094 1 98.62 59 PRO B CA 1
ATOM 1667 C C . PRO B 1 59 ? 16.797 -0.123 4.289 1 98.62 59 PRO B C 1
ATOM 1669 O O . PRO B 1 59 ? 16.75 0.785 5.125 1 98.62 59 PRO B O 1
ATOM 1672 N N . GLY B 1 60 ? 15.758 -0.465 3.512 1 98.69 60 GLY B N 1
ATOM 1673 C CA . GLY B 1 60 ? 14.461 0.155 3.732 1 98.69 60 GLY B CA 1
ATOM 1674 C C . GLY B 1 60 ? 13.961 0.012 5.16 1 98.69 60 GLY B C 1
ATOM 1675 O O . GLY B 1 60 ? 13.516 0.987 5.766 1 98.69 60 GLY B O 1
ATOM 1676 N N . PHE B 1 61 ? 14.102 -1.156 5.672 1 98.75 61 PHE B N 1
ATOM 1677 C CA . PHE B 1 61 ? 13.68 -1.403 7.043 1 98.75 61 PHE B CA 1
ATOM 1678 C C . PHE B 1 61 ? 14.523 -0.601 8.023 1 98.75 61 PHE B C 1
ATOM 1680 O O . PHE B 1 61 ? 13.984 0.103 8.883 1 98.75 61 PHE B O 1
ATOM 1687 N N . ILE B 1 62 ? 15.766 -0.636 7.902 1 98.69 62 ILE B N 1
ATOM 1688 C CA . ILE B 1 62 ? 16.703 -0.016 8.836 1 98.69 62 ILE B CA 1
ATOM 1689 C C . ILE B 1 62 ? 16.484 1.496 8.852 1 98.69 62 ILE B C 1
ATOM 1691 O O . ILE B 1 62 ? 16.312 2.09 9.922 1 98.69 62 ILE B O 1
ATOM 1695 N N . PHE B 1 63 ? 16.406 2.082 7.727 1 98.69 63 PHE B N 1
ATOM 1696 C CA . PHE B 1 63 ? 16.344 3.537 7.68 1 98.69 63 PHE B CA 1
ATOM 1697 C C . PHE B 1 63 ? 14.945 4.039 8 1 98.69 63 PHE B C 1
ATOM 1699 O O . PHE B 1 63 ? 14.773 5.121 8.562 1 98.69 63 PHE B O 1
ATOM 1706 N N . THR B 1 64 ? 13.906 3.264 7.645 1 98.56 64 THR B N 1
ATOM 1707 C CA . THR B 1 64 ? 12.562 3.633 8.078 1 98.56 64 THR B CA 1
ATOM 1708 C C . THR B 1 64 ? 12.453 3.596 9.602 1 98.56 64 THR B C 1
ATOM 1710 O O . THR B 1 64 ? 11.906 4.516 10.211 1 98.56 64 THR B O 1
ATOM 1713 N N . LEU B 1 65 ? 13.023 2.578 10.148 1 98.5 65 LEU B N 1
ATOM 1714 C CA . LEU B 1 65 ? 13.023 2.467 11.602 1 98.5 65 LEU B CA 1
ATOM 1715 C C . LEU B 1 65 ? 13.773 3.627 12.242 1 98.5 65 LEU B C 1
ATOM 1717 O O . LEU B 1 65 ? 13.312 4.215 13.219 1 98.5 65 LEU B O 1
ATOM 1721 N N . TRP B 1 66 ? 14.875 3.984 11.734 1 98.38 66 TRP B N 1
ATOM 1722 C CA . TRP B 1 66 ? 15.672 5.086 12.258 1 98.38 66 TRP B CA 1
ATOM 1723 C C . TRP B 1 66 ? 14.906 6.402 12.164 1 98.38 66 TRP B C 1
ATOM 1725 O O . TRP B 1 66 ? 14.836 7.156 13.141 1 98.38 66 TRP B O 1
ATOM 1735 N N . VAL B 1 67 ? 14.289 6.633 11.055 1 97.88 67 VAL B N 1
ATOM 1736 C CA . VAL B 1 67 ? 13.586 7.883 10.797 1 97.88 67 VAL B CA 1
ATOM 1737 C C . VAL B 1 67 ? 12.367 7.992 11.711 1 97.88 67 VAL B C 1
ATOM 1739 O O . VAL B 1 67 ? 11.984 9.086 12.125 1 97.88 67 VAL B O 1
ATOM 1742 N N . LEU B 1 68 ? 11.828 6.871 12.086 1 97.31 68 LEU B N 1
ATOM 1743 C CA . LEU B 1 68 ? 10.711 6.855 13.023 1 97.31 68 LEU B CA 1
ATOM 1744 C C . LEU B 1 68 ? 11.086 7.547 14.328 1 97.31 68 LEU B C 1
ATOM 1746 O O . LEU B 1 68 ? 10.242 8.172 14.977 1 97.31 68 LEU B O 1
ATOM 1750 N N . PHE B 1 69 ? 12.383 7.586 14.609 1 96.44 69 PHE B N 1
ATOM 1751 C CA . PHE B 1 69 ? 12.797 8.117 15.906 1 96.44 69 PHE B CA 1
ATOM 1752 C C . PHE B 1 69 ? 13.664 9.359 15.719 1 96.44 69 PHE B C 1
ATOM 1754 O O . PHE B 1 69 ? 13.75 10.195 16.625 1 96.44 69 PHE B O 1
ATOM 1761 N N . ASP B 1 70 ? 14.375 9.477 14.586 1 94.19 70 ASP B N 1
ATOM 1762 C CA . ASP B 1 70 ? 15.273 10.602 14.32 1 94.19 70 ASP B CA 1
ATOM 1763 C C . ASP B 1 70 ? 15.305 10.938 12.836 1 94.19 70 ASP B C 1
ATOM 1765 O O . ASP B 1 70 ? 16.031 10.312 12.062 1 94.19 70 ASP B O 1
ATOM 1769 N N . ARG B 1 71 ? 14.695 11.992 12.516 1 89.81 71 ARG B N 1
ATOM 1770 C CA . ARG B 1 71 ? 14.688 12.414 11.117 1 89.81 71 ARG B CA 1
ATOM 1771 C C . ARG B 1 71 ? 15.586 13.625 10.898 1 89.81 71 ARG B C 1
ATOM 1773 O O . ARG B 1 71 ? 15.562 14.242 9.836 1 89.81 71 ARG B O 1
ATOM 1780 N N . LYS B 1 72 ? 16.359 13.992 11.898 1 91.5 72 LYS B N 1
ATOM 1781 C CA . LYS B 1 72 ? 17.156 15.211 11.844 1 91.5 72 LYS B CA 1
ATOM 1782 C C . LYS B 1 72 ? 18.578 14.922 11.375 1 91.5 72 LYS B C 1
ATOM 1784 O O . LYS B 1 72 ? 19.266 15.812 10.883 1 91.5 72 LYS B O 1
ATOM 1789 N N . THR B 1 73 ? 19.031 13.742 11.641 1 95.19 73 THR B N 1
ATOM 1790 C CA . THR B 1 73 ? 20.375 13.375 11.211 1 95.19 73 THR B CA 1
ATOM 1791 C C . THR B 1 73 ? 20.484 13.398 9.688 1 95.19 73 THR B C 1
ATOM 1793 O O . THR B 1 73 ? 19.812 12.625 9.008 1 95.19 73 THR B O 1
ATOM 1796 N N . SER B 1 74 ? 21.344 14.18 9.141 1 95.88 74 SER B N 1
ATOM 1797 C CA . SER B 1 74 ? 21.375 14.508 7.719 1 95.88 74 SER B CA 1
ATOM 1798 C C . SER B 1 74 ? 21.672 13.273 6.871 1 95.88 74 SER B C 1
ATOM 1800 O O . SER B 1 74 ? 20.969 13.008 5.887 1 95.88 74 SER B O 1
ATOM 1802 N N . TRP B 1 75 ? 22.703 12.547 7.258 1 97.31 75 TRP B N 1
ATOM 1803 C CA . TRP B 1 75 ? 23.062 11.43 6.395 1 97.31 75 TRP B CA 1
ATOM 1804 C C . TRP B 1 75 ? 22 10.344 6.426 1 97.31 75 TRP B C 1
ATOM 1806 O O . TRP B 1 75 ? 21.812 9.617 5.449 1 97.31 75 TRP B O 1
ATOM 1816 N N . VAL B 1 76 ? 21.281 10.141 7.484 1 97.44 76 VAL B N 1
ATOM 1817 C CA . VAL B 1 76 ? 20.188 9.18 7.574 1 97.44 76 VAL B CA 1
ATOM 1818 C C . VAL B 1 76 ? 19.047 9.602 6.652 1 97.44 76 VAL B C 1
ATOM 1820 O O . VAL B 1 76 ? 18.453 8.766 5.961 1 97.44 76 VAL B O 1
ATOM 1823 N N . ARG B 1 77 ? 18.797 10.883 6.664 1 96.5 77 ARG B N 1
ATOM 1824 C CA . ARG B 1 77 ? 17.75 11.398 5.785 1 96.5 77 ARG B CA 1
ATOM 1825 C C . ARG B 1 77 ? 18.062 11.102 4.324 1 96.5 77 ARG B C 1
ATOM 1827 O O . ARG B 1 77 ? 17.203 10.648 3.572 1 96.5 77 ARG B O 1
ATOM 1834 N N . TRP B 1 78 ? 19.281 11.305 3.932 1 97.62 78 TRP B N 1
ATOM 1835 C CA . TRP B 1 78 ? 19.688 11.062 2.553 1 97.62 78 TRP B CA 1
ATOM 1836 C C . TRP B 1 78 ? 19.641 9.57 2.225 1 97.62 78 TRP B C 1
ATOM 1838 O O . TRP B 1 78 ? 19.234 9.18 1.132 1 97.62 78 TRP B O 1
ATOM 1848 N N . ALA B 1 79 ? 20.109 8.789 3.135 1 98.38 79 ALA B N 1
ATOM 1849 C CA . ALA B 1 79 ? 20.047 7.348 2.941 1 98.38 79 ALA B CA 1
ATOM 1850 C C . ALA B 1 79 ? 18.609 6.875 2.795 1 98.38 79 ALA B C 1
ATOM 1852 O O . ALA B 1 79 ? 18.312 6.027 1.954 1 98.38 79 ALA B O 1
ATOM 1853 N N . PHE B 1 80 ? 17.75 7.434 3.637 1 98.56 80 PHE B N 1
ATOM 1854 C CA . PHE B 1 80 ? 16.328 7.117 3.574 1 98.56 80 PHE B CA 1
ATOM 1855 C C . PHE B 1 80 ? 15.75 7.52 2.223 1 98.56 80 PHE B C 1
ATOM 1857 O O . PHE B 1 80 ? 15.086 6.715 1.567 1 98.56 80 PHE B O 1
ATOM 1864 N N . LEU B 1 81 ? 16.062 8.688 1.71 1 98.31 81 LEU B N 1
ATOM 1865 C CA . LEU B 1 81 ? 15.578 9.164 0.42 1 98.31 81 LEU B CA 1
ATOM 1866 C C . LEU B 1 81 ? 16.047 8.258 -0.711 1 98.31 81 LEU B C 1
ATOM 1868 O O . LEU B 1 81 ? 15.266 7.895 -1.59 1 98.31 81 LEU B O 1
ATOM 1872 N N . LEU B 1 82 ? 17.266 7.918 -0.64 1 98.62 82 LEU B N 1
ATOM 1873 C CA . LEU B 1 82 ? 17.828 7.043 -1.662 1 98.62 82 LEU B CA 1
ATOM 1874 C C . LEU B 1 82 ? 17.125 5.691 -1.666 1 98.62 82 LEU B C 1
ATOM 1876 O O . LEU B 1 82 ? 16.797 5.156 -2.729 1 98.62 82 LEU B O 1
ATOM 1880 N N . THR B 1 83 ? 16.906 5.195 -0.493 1 98.75 83 THR B N 1
ATOM 1881 C CA . THR B 1 83 ? 16.25 3.896 -0.384 1 98.75 83 THR B CA 1
ATOM 1882 C C . THR B 1 83 ? 14.82 3.967 -0.902 1 98.75 83 THR B C 1
ATOM 1884 O O . THR B 1 83 ? 14.352 3.045 -1.574 1 98.75 83 THR B O 1
ATOM 1887 N N . MET B 1 84 ? 14.133 5.031 -0.601 1 98.69 84 MET B N 1
ATOM 1888 C CA . MET B 1 84 ? 12.758 5.176 -1.07 1 98.69 84 MET B CA 1
ATOM 1889 C C . MET B 1 84 ? 12.711 5.312 -2.588 1 98.69 84 MET B C 1
ATOM 1891 O O . MET B 1 84 ? 11.844 4.738 -3.242 1 98.69 84 MET B O 1
ATOM 1895 N N . TRP B 1 85 ? 13.641 5.988 -3.164 1 98.75 85 TRP B N 1
ATOM 1896 C CA . TRP B 1 85 ? 13.703 6.082 -4.617 1 98.75 85 TRP B CA 1
ATOM 1897 C C . TRP B 1 85 ? 14.086 4.738 -5.234 1 98.75 85 TRP B C 1
ATOM 1899 O O . TRP B 1 85 ? 13.57 4.367 -6.293 1 98.75 85 TRP B O 1
ATOM 1909 N N . ALA B 1 86 ? 14.992 4.051 -4.629 1 98.81 86 ALA B N 1
ATOM 1910 C CA . ALA B 1 86 ? 15.312 2.695 -5.074 1 98.81 86 ALA B CA 1
ATOM 1911 C C . ALA B 1 86 ? 14.078 1.804 -5.059 1 98.81 86 ALA B C 1
ATOM 1913 O O . ALA B 1 86 ? 13.891 0.978 -5.957 1 98.81 86 ALA B O 1
ATOM 1914 N N . SER B 1 87 ? 13.273 2.014 -4.023 1 98.75 87 SER B N 1
ATOM 1915 C CA . SER B 1 87 ? 12.039 1.245 -3.924 1 98.75 87 SER B CA 1
ATOM 1916 C C . SER B 1 87 ? 11.086 1.577 -5.07 1 98.75 87 SER B C 1
ATOM 1918 O O . SER B 1 87 ? 10.508 0.679 -5.68 1 98.75 87 SER B O 1
ATOM 1920 N N . VAL B 1 88 ? 10.922 2.82 -5.387 1 98.5 88 VAL B N 1
ATOM 1921 C CA . VAL B 1 88 ? 10.086 3.238 -6.504 1 98.5 88 VAL B CA 1
ATOM 1922 C C . VAL B 1 88 ? 10.578 2.586 -7.793 1 98.5 88 VAL B C 1
ATOM 1924 O O . VAL B 1 88 ? 9.789 2.02 -8.555 1 98.5 88 VAL B O 1
ATOM 1927 N N . LEU B 1 89 ? 11.844 2.574 -8 1 98.69 89 LEU B N 1
ATOM 1928 C CA . LEU B 1 89 ? 12.438 2.004 -9.211 1 98.69 89 LEU B CA 1
ATOM 1929 C C . LEU B 1 89 ? 12.305 0.484 -9.211 1 98.69 89 LEU B C 1
ATOM 1931 O O . LEU B 1 89 ? 12.094 -0.123 -10.266 1 98.69 89 LEU B O 1
ATOM 1935 N N . THR B 1 90 ? 12.469 -0.103 -8.047 1 98.56 90 THR B N 1
ATOM 1936 C CA . THR B 1 90 ? 12.32 -1.55 -7.926 1 98.56 90 THR B CA 1
ATOM 1937 C C . THR B 1 90 ? 10.93 -1.989 -8.375 1 98.56 90 THR B C 1
ATOM 1939 O O . THR B 1 90 ? 10.789 -2.969 -9.109 1 98.56 90 THR B O 1
ATOM 1942 N N . GLY B 1 91 ? 9.922 -1.28 -7.914 1 98 91 GLY B N 1
ATOM 1943 C CA . GLY B 1 91 ? 8.57 -1.602 -8.352 1 98 91 GLY B CA 1
ATOM 1944 C C . GLY B 1 91 ? 8.383 -1.44 -9.852 1 98 91 GLY B C 1
ATOM 1945 O O . GLY B 1 91 ? 7.828 -2.324 -10.508 1 98 91 GLY B O 1
ATOM 1946 N N . ALA B 1 92 ? 8.844 -0.396 -10.445 1 97.88 92 ALA B N 1
ATOM 1947 C CA . ALA B 1 92 ? 8.719 -0.125 -11.875 1 97.88 92 ALA B CA 1
ATOM 1948 C C . ALA B 1 92 ? 9.5 -1.146 -12.695 1 97.88 92 ALA B C 1
ATOM 1950 O O . ALA B 1 92 ? 8.984 -1.692 -13.68 1 97.88 92 ALA B O 1
ATOM 1951 N N . LEU B 1 93 ? 10.703 -1.43 -12.312 1 97.56 93 LEU B N 1
ATOM 1952 C CA . LEU B 1 93 ? 11.516 -2.432 -12.984 1 97.56 93 LEU B CA 1
ATOM 1953 C C . LEU B 1 93 ? 10.891 -3.816 -12.867 1 97.56 93 LEU B C 1
ATOM 1955 O O . LEU B 1 93 ? 10.898 -4.594 -13.828 1 97.56 93 LEU B O 1
ATOM 1959 N N . GLY B 1 94 ? 10.414 -4.09 -11.672 1 97 94 GLY B N 1
ATOM 1960 C CA . GLY B 1 94 ? 9.711 -5.352 -11.5 1 97 94 GLY B CA 1
ATOM 1961 C C . GLY B 1 94 ? 8.547 -5.527 -12.453 1 97 94 GLY B C 1
ATOM 1962 O O . GLY B 1 94 ? 8.398 -6.586 -13.07 1 97 94 GLY B O 1
ATOM 1963 N N . ALA B 1 95 ? 7.719 -4.516 -12.555 1 95.75 95 ALA B N 1
ATOM 1964 C CA . ALA B 1 95 ? 6.613 -4.555 -13.508 1 95.75 95 ALA B CA 1
ATOM 1965 C C . ALA B 1 95 ? 7.129 -4.754 -14.938 1 95.75 95 ALA B C 1
ATOM 1967 O O . ALA B 1 95 ? 6.578 -5.555 -15.695 1 95.75 95 ALA B O 1
ATOM 1968 N N . TYR B 1 96 ? 8.172 -4.086 -15.242 1 94.62 96 TYR B N 1
ATOM 1969 C CA . TYR B 1 96 ? 8.773 -4.191 -16.562 1 94.62 96 TYR B CA 1
ATOM 1970 C C . TYR B 1 96 ? 9.258 -5.609 -16.844 1 94.62 96 TYR B C 1
ATOM 1972 O O . TYR B 1 96 ? 8.953 -6.191 -17.875 1 94.62 96 TYR B O 1
ATOM 1980 N N . PHE B 1 97 ? 9.969 -6.203 -15.945 1 94.94 97 PHE B N 1
ATOM 1981 C CA . PHE B 1 97 ? 10.5 -7.551 -16.125 1 94.94 97 PHE B CA 1
ATOM 1982 C C . PHE B 1 97 ? 9.367 -8.578 -16.172 1 94.94 97 PHE B C 1
ATOM 1984 O O . PHE B 1 97 ? 9.438 -9.547 -16.922 1 94.94 97 PHE B O 1
ATOM 1991 N N . HIS B 1 98 ? 8.406 -8.367 -15.359 1 94.56 98 HIS B N 1
ATOM 1992 C CA . HIS B 1 98 ? 7.262 -9.273 -15.398 1 94.56 98 HIS B CA 1
ATOM 1993 C C . HIS B 1 98 ? 6.582 -9.25 -16.766 1 94.56 98 HIS B C 1
ATOM 1995 O O . HIS B 1 98 ? 6.238 -10.297 -17.312 1 94.56 98 HIS B O 1
ATOM 2001 N N . LEU B 1 99 ? 6.414 -8.023 -17.281 1 91.75 99 LEU B N 1
ATOM 2002 C CA . LEU B 1 99 ? 5.84 -7.898 -18.609 1 91.75 99 LEU B CA 1
ATOM 2003 C C . LEU B 1 99 ? 6.719 -8.586 -19.656 1 91.75 99 LEU B C 1
ATOM 2005 O O . LEU B 1 99 ? 6.223 -9.359 -20.469 1 91.75 99 LEU B O 1
ATOM 2009 N N . LEU B 1 100 ? 7.961 -8.336 -19.531 1 90.88 100 LEU B N 1
ATOM 2010 C CA . LEU B 1 100 ? 8.922 -8.891 -20.484 1 90.88 100 LEU B CA 1
ATOM 2011 C C . LEU B 1 100 ? 8.891 -10.422 -20.453 1 90.88 100 LEU B C 1
ATOM 2013 O O . LEU B 1 100 ? 8.891 -11.062 -21.5 1 90.88 100 LEU B O 1
ATOM 2017 N N . TRP B 1 101 ? 8.789 -10.938 -19.328 1 91.12 101 TRP B N 1
ATOM 2018 C CA . TRP B 1 101 ? 8.914 -12.383 -19.188 1 91.12 101 TRP B CA 1
ATOM 2019 C C . TRP B 1 101 ? 7.574 -13.07 -19.438 1 91.12 101 TRP B C 1
ATOM 2021 O O . TRP B 1 101 ? 7.52 -14.281 -19.641 1 91.12 101 TRP B O 1
ATOM 2031 N N . ASN B 1 102 ? 6.57 -12.297 -19.406 1 90.31 102 ASN B N 1
ATOM 2032 C CA . ASN B 1 102 ? 5.258 -12.805 -19.781 1 90.31 102 ASN B CA 1
ATOM 2033 C C . ASN B 1 102 ? 5.098 -12.859 -21.297 1 90.31 102 ASN B C 1
ATOM 2035 O O . ASN B 1 102 ? 4.219 -13.555 -21.812 1 90.31 102 ASN B O 1
ATOM 2039 N N . PHE B 1 103 ? 5.902 -12.086 -21.953 1 83.81 103 PHE B N 1
ATOM 2040 C CA . PHE B 1 103 ? 5.824 -12.133 -23.406 1 83.81 103 PHE B CA 1
ATOM 2041 C C . PHE B 1 103 ? 6.188 -13.523 -23.922 1 83.81 103 PHE B C 1
ATOM 2043 O O . PHE B 1 103 ? 7.125 -14.148 -23.422 1 83.81 103 PHE B O 1
ATOM 2050 N N . GLU B 1 104 ? 5.105 -14.094 -24.531 1 73.25 104 GLU B N 1
ATOM 2051 C CA . GLU B 1 104 ? 5.391 -15.359 -25.203 1 73.25 104 GLU B CA 1
ATOM 2052 C C . GLU B 1 104 ? 6.145 -15.133 -26.5 1 73.25 104 GLU B C 1
ATOM 2054 O O . GLU B 1 104 ? 5.551 -14.719 -27.5 1 73.25 104 GLU B O 1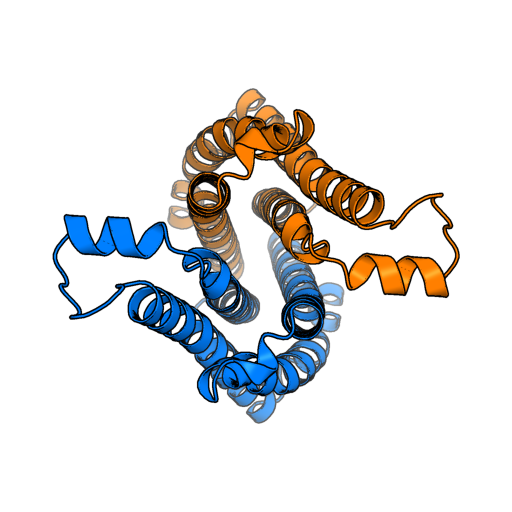
ATOM 2059 N N . GLY B 1 105 ? 7.516 -15.047 -26.469 1 72.62 105 GLY B N 1
ATOM 2060 C CA . GLY B 1 105 ? 8.289 -14.898 -27.688 1 72.62 105 GLY B CA 1
ATOM 2061 C C . GLY B 1 105 ? 8.883 -13.516 -27.859 1 72.62 105 GLY B C 1
ATOM 2062 O O . GLY B 1 105 ? 9.398 -12.938 -26.906 1 72.62 105 GLY B O 1
ATOM 2063 N N . GLU B 1 106 ? 8.688 -12.945 -29.203 1 75.25 106 GLU B N 1
ATOM 2064 C CA . GLU B 1 106 ? 9.281 -11.641 -29.5 1 75.25 106 GLU B CA 1
ATOM 2065 C C . GLU B 1 106 ? 8.477 -10.516 -28.844 1 75.25 106 GLU B C 1
ATOM 2067 O O . GLU B 1 106 ? 7.246 -10.531 -28.859 1 75.25 106 GLU B O 1
ATOM 2072 N N . VAL B 1 107 ? 9.203 -9.656 -28.188 1 75.5 107 VAL B N 1
ATOM 2073 C CA . VAL B 1 107 ? 8.57 -8.539 -27.5 1 75.5 107 VAL B CA 1
ATOM 2074 C C . VAL B 1 107 ? 7.973 -7.57 -28.516 1 75.5 107 VAL B C 1
ATOM 2076 O O . VAL B 1 107 ? 8.68 -7.07 -29.391 1 75.5 107 VAL B O 1
ATOM 2079 N N . ASP B 1 108 ? 6.613 -7.441 -28.438 1 78.25 108 ASP B N 1
ATOM 2080 C CA . ASP B 1 108 ? 5.855 -6.465 -29.219 1 78.25 108 ASP B CA 1
ATOM 2081 C C . ASP B 1 108 ? 5.109 -5.5 -28.297 1 78.25 108 ASP B C 1
ATOM 2083 O O . ASP B 1 108 ? 4.25 -5.918 -27.516 1 78.25 108 ASP B O 1
ATOM 2087 N N . TRP B 1 109 ? 5.484 -4.281 -28.516 1 81.06 109 TRP B N 1
ATOM 2088 C CA . TRP B 1 109 ? 4.977 -3.322 -27.531 1 81.06 109 TRP B CA 1
ATOM 2089 C C . TRP B 1 109 ? 3.732 -2.615 -28.062 1 81.06 109 TRP B C 1
ATOM 2091 O O . TRP B 1 109 ? 3.383 -1.527 -27.609 1 81.06 109 TRP B O 1
ATOM 2101 N N . ASP B 1 110 ? 3.035 -3.346 -28.812 1 84.94 110 ASP B N 1
ATOM 2102 C CA . ASP B 1 110 ? 1.742 -2.758 -29.141 1 84.94 110 ASP B CA 1
ATOM 2103 C C . ASP B 1 110 ? 0.71 -3.049 -28.047 1 84.94 110 ASP B C 1
ATOM 2105 O O . ASP B 1 110 ? 0.977 -3.816 -27.125 1 84.94 110 ASP B O 1
ATOM 2109 N N . PHE B 1 111 ? -0.381 -2.279 -28.156 1 85 111 PHE B N 1
ATOM 2110 C CA . PHE B 1 111 ? -1.356 -2.289 -27.078 1 85 111 PHE B CA 1
ATOM 2111 C C . PHE B 1 111 ? -1.904 -3.693 -26.859 1 85 111 PHE B C 1
ATOM 2113 O O . PHE B 1 111 ? -1.998 -4.156 -25.719 1 85 111 PHE B O 1
ATOM 2120 N N . ALA B 1 112 ? -2.232 -4.359 -27.891 1 85.62 112 ALA B N 1
ATOM 2121 C CA . ALA B 1 112 ? -2.797 -5.703 -27.781 1 85.62 112 ALA B CA 1
ATOM 2122 C C . ALA B 1 112 ? -1.804 -6.672 -27.156 1 85.62 112 ALA B C 1
ATOM 2124 O O . ALA B 1 112 ? -2.166 -7.449 -26.266 1 85.62 112 ALA B O 1
ATOM 2125 N N . ALA B 1 113 ? -0.622 -6.648 -27.594 1 84.44 113 ALA B N 1
ATOM 2126 C CA . ALA B 1 113 ? 0.423 -7.52 -27.047 1 84.44 113 ALA B CA 1
ATOM 2127 C C . ALA B 1 113 ? 0.699 -7.211 -25.578 1 84.44 113 ALA B C 1
ATOM 2129 O O . ALA B 1 113 ? 0.9 -8.125 -24.781 1 84.44 113 ALA B O 1
ATOM 2130 N N . ALA B 1 114 ? 0.658 -5.965 -25.266 1 82.19 114 ALA B N 1
ATOM 2131 C CA . ALA B 1 114 ? 0.883 -5.555 -23.875 1 82.19 114 ALA B CA 1
ATOM 2132 C C . ALA B 1 114 ? -0.222 -6.074 -22.969 1 82.19 114 ALA B C 1
ATOM 2134 O O . ALA B 1 114 ? 0.051 -6.543 -21.859 1 82.19 114 ALA B O 1
ATOM 2135 N N . MET B 1 115 ? -1.377 -6.016 -23.469 1 82 115 MET B N 1
ATOM 2136 C CA . MET B 1 115 ? -2.504 -6.512 -22.688 1 82 115 MET B CA 1
ATOM 2137 C C . MET B 1 115 ? -2.42 -8.023 -22.516 1 82 115 MET B C 1
ATO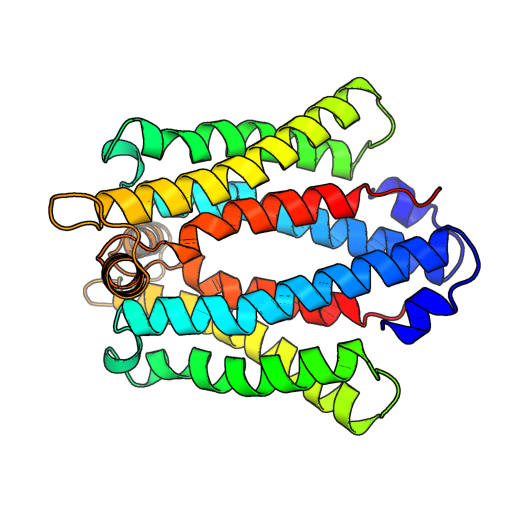M 2139 O O . MET B 1 115 ? -2.742 -8.547 -21.438 1 82 115 MET B O 1
ATOM 2143 N N . GLU B 1 116 ? -1.98 -8.648 -23.484 1 83.56 116 GLU B N 1
ATOM 2144 C CA . GLU B 1 116 ? -1.759 -10.086 -23.391 1 83.56 116 GLU B CA 1
ATOM 2145 C C . GLU B 1 116 ? -0.68 -10.406 -22.359 1 83.56 116 GLU B C 1
ATOM 2147 O O . GLU B 1 116 ? -0.836 -11.328 -21.562 1 83.56 116 GLU B O 1
ATOM 2152 N N . ALA B 1 117 ? 0.351 -9.602 -22.438 1 86.12 117 ALA B N 1
ATOM 2153 C CA . ALA B 1 117 ? 1.443 -9.805 -21.484 1 86.12 117 ALA B CA 1
ATOM 2154 C C . ALA B 1 117 ? 0.984 -9.531 -20.062 1 86.12 117 ALA B C 1
ATOM 2156 O O . ALA B 1 117 ? 1.413 -10.211 -19.125 1 86.12 117 ALA B O 1
ATOM 2157 N N . MET B 1 118 ? 0.109 -8.609 -19.891 1 85.5 118 MET B N 1
ATOM 2158 C CA . MET B 1 118 ? -0.428 -8.289 -18.562 1 85.5 118 MET B CA 1
ATOM 2159 C C . MET B 1 118 ? -1.215 -9.469 -18 1 85.5 118 MET B C 1
ATOM 2161 O O . MET B 1 118 ? -1.266 -9.656 -16.781 1 85.5 118 MET B O 1
ATOM 2165 N N . ALA B 1 119 ? -1.714 -10.25 -18.844 1 82.12 119 ALA B N 1
ATOM 2166 C CA . ALA B 1 119 ? -2.539 -11.383 -18.422 1 82.12 119 ALA B CA 1
ATOM 2167 C C . ALA B 1 119 ? -1.698 -12.648 -18.266 1 82.12 119 ALA B C 1
ATOM 2169 O O . ALA B 1 119 ? -2.238 -13.734 -18.062 1 82.12 119 ALA B O 1
ATOM 2170 N N . GLY B 1 120 ? -0.443 -12.539 -18.344 1 86.56 120 GLY B N 1
ATOM 2171 C CA . GLY B 1 120 ? 0.443 -13.68 -18.203 1 86.56 120 GLY B CA 1
ATOM 2172 C C . GLY B 1 120 ? 0.566 -14.156 -16.766 1 86.56 120 GLY B C 1
ATOM 2173 O O . GLY B 1 120 ? -0.213 -13.75 -15.898 1 86.56 120 GLY B O 1
ATOM 2174 N N . SER B 1 121 ? 1.462 -15.062 -16.438 1 86.06 121 SER B N 1
ATOM 2175 C CA . SER B 1 121 ? 1.558 -15.758 -15.164 1 86.06 121 SER B CA 1
ATOM 2176 C C . SER B 1 121 ? 2.258 -14.898 -14.117 1 86.06 121 SER B C 1
ATOM 2178 O O . SER B 1 121 ? 2.098 -15.117 -12.914 1 86.06 121 SER B O 1
ATOM 2180 N N . ARG B 1 122 ? 3.098 -13.977 -14.531 1 91 122 ARG B N 1
ATOM 2181 C CA . ARG B 1 122 ? 3.814 -13.117 -13.602 1 91 122 ARG B CA 1
ATOM 2182 C C . ARG B 1 122 ? 2.996 -11.875 -13.266 1 91 122 ARG B C 1
ATOM 2184 O O . ARG B 1 122 ? 2.625 -11.109 -14.156 1 91 122 ARG B O 1
ATOM 2191 N N . PRO B 1 123 ? 2.734 -11.664 -11.961 1 91.38 123 PRO B N 1
ATOM 2192 C CA . PRO B 1 123 ? 1.856 -10.547 -11.586 1 91.38 123 PRO B CA 1
ATOM 2193 C C . PRO B 1 123 ? 2.525 -9.188 -11.766 1 91.38 123 PRO B C 1
ATOM 2195 O O . PRO B 1 123 ? 3.301 -8.766 -10.898 1 91.38 123 PRO B O 1
ATOM 2198 N N . VAL B 1 124 ? 2.18 -8.461 -12.781 1 93.19 124 VAL B N 1
ATOM 2199 C CA . VAL B 1 124 ? 2.809 -7.203 -13.18 1 93.19 124 VAL B CA 1
ATOM 2200 C C . VAL B 1 124 ? 2.475 -6.117 -12.156 1 93.19 124 VAL B C 1
ATOM 2202 O O . VAL B 1 124 ? 3.365 -5.406 -11.688 1 93.19 124 VAL B O 1
ATOM 2205 N N . LEU B 1 125 ? 1.231 -6.066 -11.742 1 93 125 LEU B N 1
ATOM 2206 C CA . LEU B 1 125 ? 0.802 -4.965 -10.883 1 93 125 LEU B CA 1
ATOM 2207 C C . LEU B 1 125 ? 1.237 -5.195 -9.445 1 93 125 LEU B C 1
ATOM 2209 O O . LEU B 1 125 ? 1.425 -4.238 -8.688 1 93 125 LEU B O 1
ATOM 2213 N N . ALA B 1 126 ? 1.406 -6.434 -9.062 1 92.88 126 ALA B N 1
ATOM 2214 C CA . ALA B 1 126 ? 1.91 -6.742 -7.73 1 92.88 126 ALA B CA 1
ATOM 2215 C C . ALA B 1 126 ? 3.289 -6.129 -7.508 1 92.88 126 ALA B C 1
ATOM 2217 O O . ALA B 1 126 ? 3.602 -5.672 -6.402 1 92.88 126 ALA B O 1
ATOM 2218 N N . ALA B 1 127 ? 4.102 -6.102 -8.555 1 95.31 127 ALA B N 1
ATOM 2219 C CA . ALA B 1 127 ? 5.457 -5.559 -8.461 1 95.31 127 ALA B CA 1
ATOM 2220 C C . ALA B 1 127 ? 5.426 -4.082 -8.078 1 95.31 127 ALA B C 1
ATOM 2222 O O . ALA B 1 127 ? 6.34 -3.59 -7.406 1 95.31 127 ALA B O 1
ATOM 2223 N N . LEU B 1 128 ? 4.402 -3.422 -8.398 1 96.06 128 LEU B N 1
ATOM 2224 C CA . LEU B 1 128 ? 4.301 -1.989 -8.148 1 96.06 128 LEU B CA 1
ATOM 2225 C C . LEU B 1 128 ? 4.039 -1.716 -6.668 1 96.06 128 LEU B C 1
ATOM 2227 O O . LEU B 1 128 ? 4.051 -0.561 -6.234 1 96.06 128 LEU B O 1
ATOM 2231 N N . ALA B 1 129 ? 3.863 -2.723 -5.906 1 94.5 129 ALA B N 1
ATOM 2232 C CA . ALA B 1 129 ? 3.758 -2.553 -4.461 1 94.5 129 ALA B CA 1
ATOM 2233 C C . ALA B 1 129 ? 5.008 -1.886 -3.893 1 94.5 129 ALA B C 1
ATOM 2235 O O . ALA B 1 129 ? 4.926 -1.096 -2.949 1 94.5 129 ALA B O 1
ATOM 2236 N N . PHE B 1 130 ? 6.129 -2.141 -4.457 1 97.75 130 PHE B N 1
ATOM 2237 C CA . PHE B 1 130 ? 7.359 -1.501 -4.008 1 97.75 130 PHE B CA 1
ATOM 2238 C C . PHE B 1 130 ? 7.359 -0.018 -4.359 1 97.75 130 PHE B C 1
ATOM 2240 O O . PHE B 1 130 ? 7.867 0.806 -3.596 1 97.75 130 PHE B O 1
ATOM 2247 N N . THR B 1 131 ? 6.863 0.297 -5.523 1 97.38 131 THR B N 1
ATOM 2248 C CA . THR B 1 131 ? 6.707 1.705 -5.871 1 97.38 131 THR B CA 1
ATOM 2249 C C . THR B 1 131 ? 5.805 2.412 -4.859 1 97.38 131 THR B C 1
ATOM 2251 O O . THR B 1 131 ? 6.129 3.506 -4.391 1 97.38 131 THR B O 1
ATOM 2254 N N . HIS B 1 132 ? 4.746 1.761 -4.57 1 95.69 132 HIS B N 1
ATOM 2255 C CA . HIS B 1 132 ? 3.836 2.316 -3.574 1 95.69 132 HIS B CA 1
ATOM 2256 C C . HIS B 1 132 ? 4.551 2.557 -2.25 1 95.69 132 HIS B C 1
ATOM 2258 O O . HIS B 1 132 ? 4.383 3.609 -1.63 1 95.69 132 HIS B O 1
ATOM 2264 N N . MET B 1 133 ? 5.344 1.614 -1.84 1 96.38 133 MET B N 1
ATOM 2265 C CA . MET B 1 133 ? 6.109 1.739 -0.602 1 96.38 133 MET B CA 1
ATOM 2266 C C . MET B 1 133 ? 7.059 2.93 -0.668 1 96.38 133 MET B C 1
ATOM 2268 O O . MET B 1 133 ? 7.137 3.723 0.272 1 96.38 133 MET B O 1
ATOM 2272 N N . GLY B 1 134 ? 7.758 3.066 -1.711 1 98.12 134 GLY B N 1
ATOM 2273 C CA . GLY B 1 134 ? 8.68 4.184 -1.887 1 98.12 134 GLY B CA 1
ATOM 2274 C C . GLY B 1 134 ? 7.988 5.535 -1.834 1 98.12 134 GLY B C 1
ATOM 2275 O O . GLY B 1 134 ? 8.461 6.449 -1.16 1 98.12 134 GLY B O 1
ATOM 2276 N N . VAL B 1 135 ? 6.887 5.613 -2.496 1 96.56 135 VAL B N 1
ATOM 2277 C CA . VAL B 1 135 ? 6.137 6.867 -2.523 1 96.56 135 VAL B CA 1
ATOM 2278 C C . VAL B 1 135 ? 5.648 7.207 -1.117 1 96.56 135 VAL B C 1
ATOM 2280 O O . VAL B 1 135 ? 5.746 8.359 -0.681 1 96.56 135 VAL B O 1
ATOM 2283 N N . THR B 1 136 ? 5.176 6.219 -0.448 1 96 136 THR B N 1
ATOM 2284 C CA . THR B 1 136 ? 4.707 6.414 0.919 1 96 136 THR B CA 1
ATOM 2285 C C . THR B 1 136 ? 5.84 6.926 1.81 1 96 136 THR B C 1
ATOM 2287 O O . THR B 1 136 ? 5.652 7.867 2.58 1 96 136 THR B O 1
ATOM 2290 N N . GLY B 1 137 ? 6.965 6.344 1.685 1 97.5 137 GLY B N 1
ATOM 2291 C CA . GLY B 1 137 ? 8.109 6.793 2.461 1 97.5 137 GLY B CA 1
ATOM 2292 C C . GLY B 1 137 ? 8.539 8.211 2.123 1 97.5 137 GLY B C 1
ATOM 2293 O O . GLY B 1 137 ? 8.844 9 3.018 1 97.5 137 GLY B O 1
ATOM 2294 N N . LEU B 1 138 ? 8.555 8.531 0.891 1 97.19 138 LEU B N 1
ATOM 2295 C CA . LEU B 1 138 ? 8.914 9.875 0.456 1 97.19 138 LEU B CA 1
ATOM 2296 C C . LEU B 1 138 ? 7.934 10.906 1.002 1 97.19 138 LEU B C 1
ATOM 2298 O O . LEU B 1 138 ? 8.344 11.977 1.456 1 97.19 138 LEU B O 1
ATOM 2302 N N . LEU B 1 139 ? 6.707 10.531 1.07 1 95.44 139 LEU B N 1
ATOM 2303 C CA . LEU B 1 139 ? 5.68 11.438 1.577 1 95.44 139 LEU B CA 1
ATOM 2304 C C . LEU B 1 139 ? 5.82 11.625 3.084 1 95.44 139 LEU B C 1
ATOM 2306 O O . LEU B 1 139 ? 5.527 12.703 3.605 1 95.44 139 LEU B O 1
ATOM 2310 N N . SER B 1 140 ? 6.246 10.656 3.732 1 95.5 140 SER B N 1
ATOM 2311 C CA . SER B 1 140 ? 6.316 10.695 5.188 1 95.5 140 SER B CA 1
ATOM 2312 C C . SER B 1 140 ? 7.336 11.734 5.664 1 95.5 140 SER B C 1
ATOM 2314 O O . SER B 1 140 ? 7.262 12.203 6.797 1 95.5 140 SER B O 1
ATOM 2316 N N . ILE B 1 141 ? 8.258 12.094 4.812 1 93.88 141 ILE B N 1
ATOM 2317 C CA . ILE B 1 141 ? 9.258 13.055 5.266 1 93.88 141 ILE B CA 1
ATOM 2318 C C . ILE B 1 141 ? 9.18 14.32 4.41 1 93.88 141 ILE B C 1
ATOM 2320 O O . ILE B 1 141 ? 10.102 15.133 4.418 1 93.88 141 ILE B O 1
ATOM 2324 N N . TYR B 1 142 ? 8.188 14.406 3.621 1 91.38 142 TYR B N 1
ATOM 2325 C CA . TYR B 1 142 ? 8.008 15.57 2.762 1 91.38 142 TYR B CA 1
ATOM 2326 C C . TYR B 1 142 ? 7.887 16.844 3.59 1 91.38 142 TYR B C 1
ATOM 2328 O O . TYR B 1 142 ? 7.195 16.859 4.609 1 91.38 142 TYR B O 1
ATOM 2336 N N . ARG B 1 143 ? 8.562 17.953 3.238 1 83.38 143 ARG B N 1
ATOM 2337 C CA . ARG B 1 143 ? 8.508 19.266 3.855 1 83.38 143 ARG B CA 1
ATOM 2338 C C . ARG B 1 143 ? 7.988 20.312 2.875 1 83.38 143 ARG B C 1
ATOM 2340 O O . ARG B 1 143 ? 8.492 20.422 1.757 1 83.38 143 ARG B O 1
ATOM 2347 N N . ALA B 1 144 ? 6.891 20.906 3.293 1 75.44 144 ALA B N 1
ATOM 2348 C CA . ALA B 1 144 ? 6.375 22 2.48 1 75.44 144 ALA B CA 1
ATOM 2349 C C . ALA B 1 144 ? 7.254 23.25 2.609 1 75.44 144 ALA B C 1
ATOM 2351 O O . ALA B 1 144 ? 7.699 23.594 3.707 1 75.44 144 ALA B O 1
ATOM 2352 N N . ARG B 1 145 ? 7.844 23.75 1.548 1 69.81 145 ARG B N 1
ATOM 2353 C CA . ARG B 1 145 ? 8.633 24.984 1.566 1 69.81 145 ARG B CA 1
ATOM 2354 C C . ARG B 1 145 ? 7.754 26.203 1.338 1 69.81 145 ARG B C 1
ATOM 2356 O O . ARG B 1 145 ? 6.711 26.109 0.687 1 69.81 145 ARG B O 1
#

Solvent-accessible surface area (backbone atoms only — not comparable to full-atom values): 14653 Å² total; per-residue (Å²): 46,56,62,54,38,74,65,40,69,56,52,60,44,29,40,40,32,47,50,28,44,51,46,46,52,52,42,46,50,46,38,49,48,52,52,49,49,37,53,49,68,51,39,54,74,75,40,79,75,49,41,51,64,53,68,48,26,54,58,39,34,54,37,48,56,45,32,43,65,48,64,74,51,63,70,57,45,51,52,36,53,51,39,23,50,50,26,30,48,46,4,55,49,41,24,50,50,26,35,61,72,27,34,74,77,79,86,52,89,44,70,69,50,45,54,53,12,58,46,32,90,42,68,30,63,65,31,36,52,37,23,52,45,11,52,47,52,51,55,46,68,61,74,58,126,47,56,60,53,38,74,64,40,69,56,50,60,43,29,41,39,31,46,50,28,42,52,46,44,49,51,41,46,51,45,39,48,47,52,52,50,49,37,54,47,68,50,39,55,72,73,40,80,73,48,40,51,63,53,68,49,26,54,58,40,34,55,38,48,56,45,33,44,65,49,64,74,51,64,69,57,44,52,52,35,53,52,39,22,51,49,26,30,48,48,4,55,51,40,24,49,51,25,36,58,68,28,34,84,71,80,86,54,88,45,70,69,49,44,54,52,14,59,47,32,89,41,67,29,65,64,31,37,51,37,22,52,44,11,51,46,52,51,56,47,69,61,75,59,128

Sequence (290 aa):
MIPALREAKGQARWALEFIRTVMLLLCLVGWVMYPLELLLLEHWTEAWQSRIPFFVAVPGFIFTLWVLFDRKTSWVRWAFLLTMWASVLTGALGAYFHLLWNFEGEVDWDFAAAMEAMAGSRPVLAALAFTHMGVTGLLSIYRARMIPALREAKGQARWALEFIRTVMLLLCLVGWVMYPLELLLLEHWTEAWQSRIPFFVAVPGFIFTLWVLFDRKTSWVRWAFLLTMWASVLTGALGAYFHLLWNFEGEVDWDFAAAMEAMAGSRPVLAALAFTHMGVTGLLSIYRAR

pLDDT: mean 92.82, std 6.29, range [69.81, 98.81]

Secondary structure (DSSP, 8-state):
-HHHHHH--SHHHHHHHHHHHHHHHHHHHHHHHHHHHHHHTTGGGT-GGGGHHHHHHHHHHHHHHHHHH----HHHHHHHHHHHHHHHHHHHHHHHHHHHHHS-SS---SHHHHHHHHTSSS-HHHHTHHHHHHHHHHHHT----/-HHHHHH--SHHHHHHHHHHHHHHHHHHHHHHHHHHHHHHTTGGGT-GGGGHHHHHHHHHHHHHHHHHH----HHHHHHHHHHHHHHHHHHHHHHHHHHHHHS-SS---SHHHHHHHHTSSS-HHHHTHHHHHHHHHHHHT----

Organism: NCBI:txid751945

Foldseek 3Di:
DVVQLVVADDDVSNVLLVLLLVLLVVLLVCLPVVVVVCVVVVQVPPDVLSCQSVVLSVLQNVLSVVCSPDCPPVVSVVSNLVSLVSLLVQLVVQLVVQLVVQLPDDDDPDPVSSVSSCPGPRPNNVSNVSSVSSVSSCSSPDDDD/DVVQLVVFDDDVSNVLLVLLLVLLVVLLVCLPVVVVVCVVVVQVPPDVLSCQSVVLSVLQNVLSVVCSPDCPPVVSVVSNLVSLVSLLVQLVVQLVVQLVVLQPDDDDPDPVSSVSSCPGDRPNNVSNVSSVSSVSSCSSPDDDD